Protein AF-A0A1E4C2C4-F1 (afdb_monomer_lite)

Structure (mmCIF, N/CA/C/O backbone):
data_AF-A0A1E4C2C4-F1
#
_entry.id   AF-A0A1E4C2C4-F1
#
loop_
_atom_site.group_PDB
_atom_site.id
_atom_site.type_symbol
_atom_site.label_atom_id
_atom_site.label_alt_id
_atom_site.label_comp_id
_atom_site.label_asym_id
_atom_site.label_entity_id
_atom_site.label_seq_id
_atom_site.pdbx_PDB_ins_code
_atom_site.Cartn_x
_atom_site.Cartn_y
_atom_site.Cartn_z
_atom_site.occupancy
_atom_site.B_iso_or_equiv
_atom_site.auth_seq_id
_atom_site.auth_comp_id
_atom_site.auth_asym_id
_atom_site.auth_atom_id
_atom_site.pdbx_PDB_model_num
ATOM 1 N N . VAL A 1 1 ? -8.358 -3.734 31.816 1.00 83.56 1 VAL A N 1
ATOM 2 C CA . VAL A 1 1 ? -8.659 -2.457 32.500 1.00 83.56 1 VAL A CA 1
ATOM 3 C C . VAL A 1 1 ? -9.923 -2.631 33.320 1.00 83.56 1 VAL A C 1
ATOM 5 O O . VAL A 1 1 ? -10.953 -2.942 32.740 1.00 83.56 1 VAL A O 1
ATOM 8 N N . TYR A 1 2 ? -9.810 -2.513 34.645 1.00 87.94 2 TYR A N 1
ATOM 9 C CA . TYR A 1 2 ? -10.940 -2.609 35.587 1.00 87.94 2 TYR A CA 1
ATOM 10 C C . TYR A 1 2 ? -11.388 -1.242 36.129 1.00 87.94 2 TYR A C 1
ATOM 12 O O . TYR A 1 2 ? -12.469 -1.138 36.687 1.00 87.94 2 TYR A O 1
ATOM 20 N N . GLY A 1 3 ? -10.550 -0.211 35.991 1.00 90.12 3 GLY A N 1
ATOM 21 C CA . GLY A 1 3 ? -10.824 1.147 36.465 1.00 90.12 3 GLY A CA 1
ATOM 22 C C . GLY A 1 3 ? -10.864 2.154 35.320 1.00 90.12 3 GLY A C 1
ATOM 23 O O . GLY A 1 3 ? -11.170 1.795 34.184 1.00 90.12 3 GLY A O 1
ATOM 24 N N . TYR A 1 4 ? -10.520 3.403 35.622 1.00 92.62 4 TYR A N 1
ATOM 25 C CA . TYR A 1 4 ? -10.442 4.485 34.644 1.00 92.62 4 TYR A CA 1
ATOM 26 C C . TYR A 1 4 ? -9.014 4.649 34.116 1.00 92.62 4 TYR A C 1
ATOM 28 O O . TYR A 1 4 ? -8.065 4.690 34.900 1.00 92.62 4 TYR A O 1
ATOM 36 N N . VAL A 1 5 ? -8.859 4.742 32.797 1.00 93.06 5 VAL A N 1
ATOM 37 C CA . VAL A 1 5 ? -7.588 5.072 32.143 1.00 93.06 5 VAL A CA 1
ATOM 38 C C . VAL A 1 5 ? -7.825 6.205 31.162 1.00 93.06 5 VAL A C 1
ATOM 40 O O . VAL A 1 5 ? -8.683 6.094 30.289 1.00 93.06 5 VAL A O 1
ATOM 43 N N . GLU A 1 6 ? -7.026 7.260 31.284 1.00 93.62 6 GLU A N 1
ATOM 44 C CA . GLU A 1 6 ? -7.037 8.391 30.364 1.00 93.62 6 GLU A CA 1
ATOM 45 C C . GLU A 1 6 ? -5.674 8.544 29.685 1.00 93.62 6 GLU A C 1
ATOM 47 O O . GLU A 1 6 ? -4.639 8.526 30.355 1.00 93.62 6 GLU A O 1
ATOM 52 N N . GLY A 1 7 ? -5.666 8.673 28.357 1.00 91.44 7 GLY A N 1
ATOM 53 C CA . GLY A 1 7 ? -4.459 8.923 27.569 1.00 91.44 7 GLY A CA 1
ATOM 54 C C . GLY A 1 7 ? -4.218 7.923 26.438 1.00 91.44 7 GLY A C 1
ATOM 55 O O . GLY A 1 7 ? -5.147 7.340 25.881 1.00 91.44 7 GLY A O 1
ATOM 56 N N . ASN A 1 8 ? -2.947 7.767 26.059 1.00 92.69 8 ASN A N 1
ATOM 57 C CA . ASN A 1 8 ? -2.534 6.916 24.943 1.00 92.69 8 ASN A CA 1
ATOM 58 C C . ASN A 1 8 ? -2.201 5.501 25.434 1.00 92.69 8 ASN A C 1
ATOM 60 O O . ASN A 1 8 ? -1.318 5.323 26.272 1.00 92.69 8 ASN A O 1
ATOM 64 N N . ILE A 1 9 ? -2.862 4.494 24.871 1.00 93.25 9 ILE A N 1
ATOM 65 C CA . ILE A 1 9 ? -2.683 3.081 25.203 1.00 93.25 9 ILE A CA 1
ATOM 66 C C . ILE A 1 9 ? -2.226 2.335 23.949 1.00 93.25 9 ILE A C 1
ATOM 68 O O . ILE A 1 9 ? -2.879 2.396 22.908 1.00 93.25 9 ILE A O 1
ATOM 72 N N . ALA A 1 10 ? -1.127 1.591 24.056 1.00 91.94 10 ALA A N 1
ATOM 73 C CA . ALA A 1 10 ? -0.675 0.654 23.033 1.00 91.94 10 ALA A CA 1
ATOM 74 C C . ALA A 1 10 ? -0.552 -0.744 23.651 1.00 91.94 10 ALA A C 1
ATOM 76 O O . ALA A 1 10 ? 0.142 -0.916 24.653 1.00 91.94 10 ALA A O 1
ATOM 77 N N . ALA A 1 11 ? -1.234 -1.738 23.084 1.00 90.75 11 ALA A N 1
ATOM 78 C CA . ALA A 1 11 ? -1.223 -3.112 23.590 1.00 90.75 11 ALA A CA 1
ATOM 79 C C . ALA A 1 11 ? -1.507 -4.110 22.466 1.00 90.75 11 ALA A C 1
ATOM 81 O O . ALA A 1 11 ? -2.311 -3.816 21.603 1.00 90.75 11 ALA A O 1
ATOM 82 N N . GLN A 1 12 ? -0.941 -5.319 22.484 1.00 90.88 12 GLN A N 1
ATOM 83 C CA . GLN A 1 12 ? -1.351 -6.347 21.509 1.00 90.88 12 GLN A CA 1
ATOM 84 C C . GLN A 1 12 ? -2.812 -6.774 21.720 1.00 90.88 12 GLN A C 1
ATOM 86 O O . GLN A 1 12 ? -3.611 -6.773 20.788 1.00 90.88 12 GLN A O 1
ATOM 91 N N . ASN A 1 13 ? -3.171 -7.094 22.968 1.00 94.00 13 ASN A N 1
ATOM 92 C CA . ASN A 1 13 ? -4.511 -7.538 23.344 1.00 94.00 13 ASN A CA 1
ATOM 93 C C . ASN A 1 13 ? -5.048 -6.653 24.468 1.00 94.00 13 ASN A C 1
ATOM 95 O O . ASN A 1 13 ? -4.495 -6.641 25.571 1.00 94.00 13 ASN A O 1
ATOM 99 N N . LEU A 1 14 ? -6.140 -5.939 24.209 1.00 94.12 14 LEU A N 1
ATOM 100 C CA . LEU A 1 14 ? -6.826 -5.130 25.206 1.00 94.12 14 LEU A CA 1
ATOM 101 C C . LEU A 1 14 ? -8.086 -5.840 25.709 1.00 94.12 14 LEU A C 1
ATOM 103 O O . LEU A 1 14 ? -8.888 -6.334 24.923 1.00 94.12 14 LEU A O 1
ATOM 107 N N . ARG A 1 15 ? -8.310 -5.814 27.027 1.00 94.94 15 ARG A N 1
ATOM 108 C CA . ARG A 1 15 ? -9.615 -6.130 27.625 1.00 94.94 15 ARG A CA 1
ATOM 109 C C . ARG A 1 15 ? -10.080 -5.012 28.547 1.00 94.94 15 ARG A C 1
ATOM 111 O O . ARG A 1 15 ? -9.370 -4.660 29.495 1.00 94.94 15 ARG A O 1
ATOM 118 N N . VAL A 1 16 ? -11.271 -4.481 28.304 1.00 94.50 16 VAL A N 1
ATOM 119 C CA . VAL A 1 16 ? -11.981 -3.555 29.196 1.00 94.50 16 VAL A CA 1
ATOM 120 C C . VAL A 1 16 ? -13.044 -4.363 29.922 1.00 94.50 16 VAL A C 1
ATOM 122 O O . VAL A 1 16 ? -13.932 -4.915 29.281 1.00 94.50 16 VAL A O 1
ATOM 125 N N . HIS A 1 17 ? -12.920 -4.490 31.239 1.00 95.06 17 HIS A N 1
ATOM 126 C CA . HIS A 1 17 ? -13.904 -5.204 32.047 1.00 95.06 17 HIS A CA 1
ATOM 127 C C . HIS A 1 17 ? -15.143 -4.337 32.273 1.00 95.06 17 HIS A C 1
ATOM 129 O O . HIS A 1 17 ? -15.108 -3.126 32.061 1.00 95.06 17 HIS A O 1
ATOM 135 N N . GLU A 1 18 ? -16.228 -4.965 32.714 1.00 93.56 18 GLU A N 1
ATOM 136 C CA . GLU A 1 18 ? -17.440 -4.268 33.139 1.00 93.56 18 GLU A CA 1
ATOM 137 C C . GLU A 1 18 ? -17.103 -3.230 34.226 1.00 93.56 18 GLU A C 1
ATOM 139 O O . GLU A 1 18 ? -16.301 -3.499 35.121 1.00 93.56 18 GLU A O 1
ATOM 144 N N . GLY A 1 19 ? -17.636 -2.012 34.093 1.00 88.62 19 GLY A N 1
ATOM 145 C CA . GLY A 1 19 ? -17.298 -0.862 34.947 1.00 88.62 19 GLY A CA 1
ATOM 146 C C . GLY A 1 19 ? -15.947 -0.189 34.650 1.00 88.62 19 GLY A C 1
ATOM 147 O O . GLY A 1 19 ? -15.701 0.921 35.121 1.00 88.62 19 GLY A O 1
ATOM 148 N N . GLY A 1 20 ? -15.083 -0.810 33.841 1.00 93.94 20 GLY A N 1
ATOM 149 C CA . GLY A 1 20 ? -13.852 -0.195 33.351 1.00 93.94 20 GLY A CA 1
ATOM 150 C C . GLY A 1 20 ? -14.141 0.863 32.287 1.00 93.94 20 GLY A C 1
ATOM 151 O O . GLY A 1 20 ? -15.008 0.671 31.434 1.00 93.94 20 GLY A O 1
ATOM 152 N N . ARG A 1 21 ? -13.391 1.968 32.304 1.00 94.25 21 ARG A N 1
ATOM 153 C CA . ARG A 1 21 ? -13.529 3.055 31.329 1.00 94.25 21 ARG A CA 1
ATOM 154 C C . ARG A 1 21 ? -12.176 3.464 30.766 1.00 94.25 21 ARG A C 1
ATOM 156 O O . ARG A 1 21 ? -11.224 3.682 31.511 1.00 94.25 21 ARG A O 1
ATOM 163 N N . ILE A 1 22 ? -12.110 3.591 29.448 1.00 94.75 22 ILE A N 1
ATOM 164 C CA . ILE A 1 22 ? -10.962 4.142 28.731 1.00 94.75 22 ILE A CA 1
ATOM 165 C C . ILE A 1 22 ? -11.403 5.418 28.024 1.00 94.75 22 ILE A C 1
ATOM 167 O O . ILE A 1 22 ? -12.411 5.404 27.323 1.00 94.75 22 ILE A O 1
ATOM 171 N N . ALA A 1 23 ? -10.638 6.492 28.196 1.00 93.75 23 ALA A N 1
ATOM 172 C CA . ALA A 1 23 ? -10.794 7.745 27.471 1.00 93.75 23 ALA A CA 1
ATOM 173 C C . ALA A 1 23 ? -9.462 8.127 26.803 1.00 93.75 23 ALA A C 1
ATOM 175 O O . ALA A 1 23 ? -8.456 8.308 27.485 1.00 93.75 23 ALA A O 1
ATOM 176 N N . GLY A 1 24 ? -9.411 8.242 25.477 1.00 91.81 24 GLY A N 1
ATOM 177 C CA . GLY A 1 24 ? -8.196 8.676 24.774 1.00 91.81 24 GLY A CA 1
ATOM 178 C C . GLY A 1 24 ? -7.896 7.880 23.510 1.00 91.81 24 GLY A C 1
ATOM 179 O O . GLY A 1 24 ? -8.817 7.498 22.793 1.00 91.81 24 GLY A O 1
ATOM 180 N N . LYS A 1 25 ? -6.607 7.675 23.208 1.00 92.31 25 LYS A N 1
ATOM 181 C CA . LYS A 1 25 ? -6.167 6.979 21.988 1.00 92.31 25 LYS A CA 1
ATOM 182 C C . LYS A 1 25 ? -5.755 5.550 22.297 1.00 92.31 25 LYS A C 1
ATOM 184 O O . LYS A 1 25 ? -4.867 5.327 23.116 1.00 92.31 25 LYS A O 1
ATOM 189 N N . LEU A 1 26 ? -6.320 4.588 21.585 1.00 92.94 26 LEU A N 1
ATOM 190 C CA . LEU A 1 26 ? -5.987 3.174 21.691 1.00 92.94 26 LEU A CA 1
ATOM 191 C C . LEU A 1 26 ? -5.380 2.653 20.383 1.00 92.94 26 LEU A C 1
ATOM 193 O O . LEU A 1 26 ? -5.953 2.833 19.313 1.00 92.94 26 LEU A O 1
ATOM 197 N N . LYS A 1 27 ? -4.266 1.924 20.472 1.00 91.88 27 LYS A N 1
ATOM 198 C CA . LYS A 1 27 ? -3.748 1.068 19.396 1.00 91.88 27 LYS A CA 1
ATOM 199 C C . LYS A 1 27 ? -3.620 -0.370 19.887 1.00 91.88 27 LYS A C 1
ATOM 201 O O . LYS A 1 27 ? -2.897 -0.618 20.856 1.00 91.88 27 LYS A O 1
ATOM 206 N N . ALA A 1 28 ? -4.288 -1.303 19.216 1.00 93.75 28 ALA A N 1
ATOM 207 C CA . ALA A 1 28 ? -4.179 -2.723 19.513 1.00 93.75 28 ALA A CA 1
ATOM 208 C C . ALA A 1 28 ? -4.336 -3.640 18.299 1.00 93.75 28 ALA A C 1
ATOM 210 O O . ALA A 1 28 ? -4.851 -3.230 17.262 1.00 93.75 28 ALA A O 1
ATOM 211 N N . ASP A 1 29 ? -3.919 -4.900 18.436 1.00 89.50 29 ASP A N 1
ATOM 212 C CA . ASP A 1 29 ? -4.252 -5.929 17.447 1.00 89.50 29 ASP A CA 1
ATOM 213 C C . ASP A 1 29 ? -5.658 -6.477 17.718 1.00 89.50 29 ASP A C 1
ATOM 215 O O . ASP A 1 29 ? -6.460 -6.608 16.795 1.00 89.50 29 ASP A O 1
ATOM 219 N N . THR A 1 30 ? -5.995 -6.748 18.986 1.00 92.50 30 THR A N 1
ATOM 220 C CA . THR A 1 30 ? -7.358 -7.120 19.403 1.00 92.50 30 THR A CA 1
ATOM 221 C C . THR A 1 30 ? -7.852 -6.352 20.623 1.00 92.50 30 THR A C 1
ATOM 223 O O . THR A 1 30 ? -7.065 -5.975 21.494 1.00 92.50 30 THR A O 1
ATOM 226 N N . ALA A 1 31 ? -9.170 -6.157 20.707 1.00 94.31 31 ALA A N 1
ATOM 227 C CA . ALA A 1 31 ? -9.829 -5.526 21.846 1.00 94.31 31 ALA A CA 1
ATOM 228 C C . ALA A 1 31 ? -11.141 -6.241 22.215 1.00 94.31 31 ALA A C 1
ATOM 230 O O . ALA A 1 31 ? -11.978 -6.484 21.354 1.00 94.31 31 ALA A O 1
ATOM 231 N N . GLU A 1 32 ? -11.340 -6.546 23.499 1.00 95.88 32 GLU A N 1
ATOM 232 C CA . GLU A 1 32 ? -12.620 -6.991 24.072 1.00 95.88 32 GLU A CA 1
ATOM 233 C C . GLU A 1 32 ? -13.154 -5.899 25.009 1.00 95.88 32 GLU A C 1
ATOM 235 O O . GLU A 1 32 ? -12.505 -5.557 26.002 1.00 95.88 32 GLU A O 1
ATOM 240 N N . VAL A 1 33 ? -14.324 -5.345 24.699 1.00 95.69 33 VAL A N 1
ATOM 241 C CA . VAL A 1 33 ? -14.941 -4.230 25.423 1.00 95.69 33 VAL A CA 1
ATOM 242 C C . VAL A 1 33 ? -16.204 -4.709 26.134 1.00 95.69 33 VAL A C 1
ATOM 244 O O . VAL A 1 33 ? -17.224 -4.979 25.501 1.00 95.69 33 VAL A O 1
ATOM 247 N N . ARG A 1 34 ? -16.118 -4.803 27.467 1.00 95.50 34 ARG A N 1
ATOM 248 C CA . ARG A 1 34 ? -17.245 -5.058 28.383 1.00 95.50 34 ARG A CA 1
ATOM 249 C C . ARG A 1 34 ? -17.666 -3.839 29.201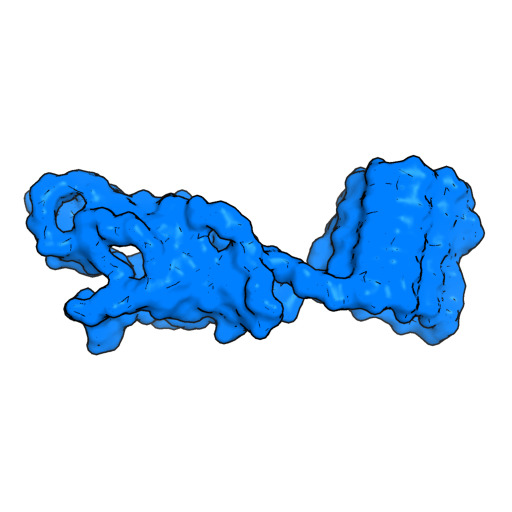 1.00 95.50 34 ARG A C 1
ATOM 251 O O . ARG A 1 34 ? -18.709 -3.875 29.841 1.00 95.50 34 ARG A O 1
ATOM 258 N N . GLY A 1 35 ? -16.826 -2.809 29.224 1.00 93.88 35 GLY A N 1
ATOM 259 C CA . GLY A 1 35 ? -17.087 -1.520 29.864 1.00 93.88 35 GLY A CA 1
ATOM 260 C C . GLY A 1 35 ? -17.228 -0.417 28.820 1.00 93.88 35 GLY A C 1
ATOM 261 O O . GLY A 1 35 ? -17.777 -0.649 27.748 1.00 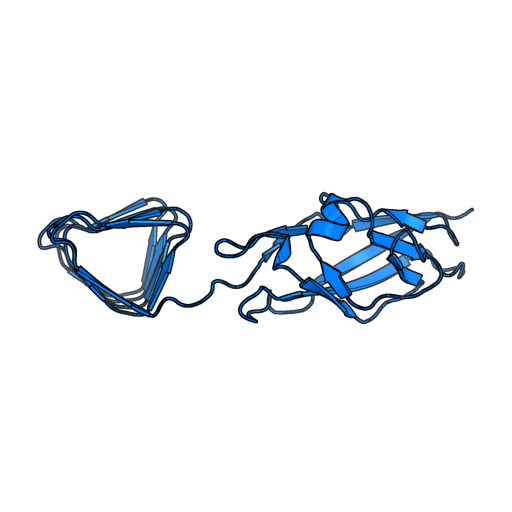93.88 35 GLY A O 1
ATOM 262 N N . THR A 1 36 ? -16.682 0.765 29.097 1.00 93.75 36 THR A N 1
ATOM 263 C CA . THR A 1 36 ? -16.770 1.921 28.194 1.00 93.75 36 THR A CA 1
ATOM 264 C C . THR A 1 36 ? -15.428 2.219 27.534 1.00 93.75 36 THR A C 1
ATOM 266 O O . THR A 1 36 ? -14.403 2.340 28.211 1.00 93.75 36 THR A O 1
ATOM 269 N N . LEU A 1 37 ? -15.430 2.396 26.218 1.00 93.81 37 LEU A N 1
ATOM 270 C CA . LEU A 1 37 ? -14.304 2.933 25.463 1.00 93.81 37 LEU A CA 1
ATOM 271 C C . LEU A 1 37 ? -14.743 4.202 24.735 1.00 93.81 37 LEU A C 1
ATOM 273 O O . LEU A 1 37 ? -15.657 4.155 23.921 1.00 93.81 37 LEU A O 1
ATOM 277 N N . GLN A 1 38 ? -14.079 5.315 25.029 1.00 93.25 38 GLN A N 1
ATOM 278 C CA . GLN A 1 38 ? -14.376 6.619 24.453 1.00 93.25 38 GLN A CA 1
ATOM 279 C C . GLN A 1 38 ? -13.116 7.234 23.829 1.00 93.25 38 GLN A C 1
ATOM 281 O O . GLN A 1 38 ? -12.074 7.318 24.484 1.00 93.25 38 GLN A O 1
ATOM 286 N N . GLY A 1 39 ? -13.208 7.705 22.587 1.00 90.44 39 GLY A N 1
ATOM 287 C CA . GLY A 1 39 ? -12.124 8.416 21.901 1.00 90.44 39 GLY A CA 1
ATOM 288 C C . GLY A 1 39 ? -11.714 7.773 20.578 1.00 90.44 39 GLY A C 1
ATOM 289 O O . GLY A 1 39 ? -12.561 7.314 19.821 1.00 90.44 39 GLY A O 1
ATOM 290 N N . GLU A 1 40 ? -10.413 7.775 20.280 1.00 90.38 40 GLU A N 1
ATOM 291 C CA . GLU A 1 40 ? -9.869 7.192 19.048 1.00 90.38 40 GLU A CA 1
ATOM 292 C C . GLU A 1 40 ? -9.373 5.767 19.322 1.00 90.38 40 GLU A C 1
ATOM 294 O O . GLU A 1 40 ? -8.549 5.559 20.214 1.00 90.38 40 GLU A O 1
ATOM 299 N N . ALA A 1 41 ? -9.782 4.783 18.526 1.00 89.38 41 ALA A N 1
ATOM 300 C CA . ALA A 1 41 ? -9.249 3.425 18.619 1.00 89.38 41 ALA A CA 1
ATOM 301 C C . ALA A 1 41 ? -8.842 2.873 17.254 1.00 89.38 41 ALA A C 1
ATOM 303 O O . ALA A 1 41 ? -9.547 3.035 16.264 1.00 89.38 41 ALA A O 1
ATOM 304 N N . ILE A 1 42 ? -7.702 2.186 17.212 1.00 88.44 42 ILE A N 1
ATOM 305 C CA . ILE A 1 42 ? -7.218 1.433 16.056 1.00 88.44 42 ILE A CA 1
ATOM 306 C C . ILE A 1 42 ? -7.018 -0.013 16.506 1.00 88.44 42 ILE A C 1
ATOM 308 O O . ILE A 1 42 ? -6.129 -0.286 17.314 1.00 88.44 42 ILE A O 1
ATOM 312 N N . VAL A 1 43 ? -7.843 -0.926 15.996 1.00 89.19 43 VAL A N 1
ATOM 313 C CA . VAL A 1 43 ? -7.842 -2.355 16.334 1.00 89.19 43 VAL A CA 1
ATOM 314 C C . VAL A 1 43 ? -7.613 -3.190 15.075 1.00 89.19 43 VAL A C 1
ATOM 316 O O . VAL A 1 43 ? -8.545 -3.479 14.333 1.00 89.19 43 VAL A O 1
ATOM 319 N N . LYS A 1 44 ? -6.376 -3.610 14.813 1.00 83.00 44 LYS A N 1
ATOM 320 C CA . LYS A 1 44 ? -6.005 -4.174 13.501 1.00 83.00 44 LYS A CA 1
ATOM 321 C C . LYS A 1 44 ? -6.778 -5.433 13.099 1.00 83.00 44 LYS A C 1
ATOM 323 O O . LYS A 1 44 ? -7.026 -5.623 11.917 1.00 83.00 44 LYS A O 1
ATOM 328 N N . ARG A 1 45 ? -7.139 -6.302 14.051 1.00 83.81 45 ARG A N 1
ATOM 329 C CA . ARG A 1 45 ? -7.697 -7.633 13.757 1.00 83.81 45 ARG A CA 1
ATOM 330 C C . ARG A 1 45 ? -9.154 -7.794 14.168 1.00 83.81 45 ARG A C 1
ATOM 332 O O . ARG A 1 45 ? -9.983 -8.084 13.321 1.00 83.81 45 ARG A O 1
ATOM 339 N N . LEU A 1 46 ? -9.476 -7.660 15.456 1.00 86.19 46 LEU A N 1
ATOM 340 C CA . LEU A 1 46 ? -10.841 -7.887 15.950 1.00 86.19 46 LEU A CA 1
ATOM 341 C C . LEU A 1 46 ? -11.162 -6.997 17.149 1.00 86.19 46 LEU A C 1
ATOM 343 O O . LEU A 1 46 ? -10.468 -7.064 18.169 1.00 86.19 46 LEU A O 1
ATOM 347 N N . ILE A 1 47 ? -12.263 -6.253 17.053 1.00 91.00 47 ILE A N 1
ATOM 348 C CA . ILE A 1 47 ? -12.938 -5.640 18.195 1.00 91.00 47 ILE A CA 1
ATOM 349 C C . ILE A 1 47 ? -14.191 -6.450 18.555 1.00 91.00 47 ILE A C 1
ATOM 351 O O . ILE A 1 47 ? -15.076 -6.673 17.730 1.00 91.00 47 ILE A O 1
ATOM 355 N N . LYS A 1 48 ? -14.257 -6.924 19.799 1.00 93.88 48 LYS A N 1
ATOM 356 C CA . LYS A 1 48 ? -15.419 -7.611 20.364 1.00 93.88 48 LYS A CA 1
ATOM 357 C C . LYS A 1 48 ? -16.096 -6.702 21.382 1.00 93.88 48 LYS A C 1
ATOM 359 O O . LYS A 1 48 ? -15.461 -6.321 22.361 1.00 93.88 48 LYS A O 1
ATOM 364 N N . ILE A 1 49 ? -17.374 -6.408 21.187 1.00 93.94 49 ILE A N 1
ATOM 365 C CA . ILE A 1 49 ? -18.193 -5.608 22.100 1.00 93.94 49 ILE A CA 1
ATOM 366 C C . ILE A 1 49 ? -19.254 -6.534 22.694 1.00 93.94 49 ILE A C 1
ATOM 368 O O . ILE A 1 49 ? -20.045 -7.132 21.963 1.00 93.94 49 ILE A O 1
ATOM 372 N N . THR A 1 50 ? -19.220 -6.721 24.012 1.00 94.56 50 THR A N 1
ATOM 373 C CA . THR A 1 50 ? -20.171 -7.600 24.717 1.00 94.56 50 THR A CA 1
ATOM 374 C C . THR A 1 50 ? -21.479 -6.876 25.037 1.00 94.56 50 THR A C 1
ATOM 376 O O . THR A 1 50 ? -21.565 -5.667 24.852 1.00 94.56 50 THR A O 1
ATOM 379 N N . SER A 1 51 ? -22.461 -7.578 25.607 1.00 93.50 51 SER A N 1
ATOM 380 C CA . SER A 1 51 ? -23.789 -7.029 25.942 1.00 93.50 51 SER A CA 1
ATOM 381 C C . SER A 1 51 ? -23.802 -5.802 26.86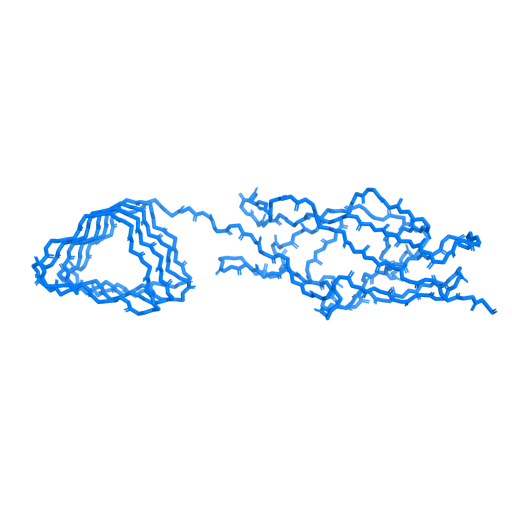8 1.00 93.50 51 SER A C 1
ATOM 383 O O . SER A 1 51 ? -24.820 -5.134 26.967 1.00 93.50 51 SER A O 1
ATOM 385 N N . THR A 1 52 ? -22.716 -5.530 27.596 1.00 92.19 52 THR A N 1
ATOM 386 C CA . THR A 1 52 ? -22.555 -4.351 28.474 1.00 92.19 52 THR A CA 1
ATOM 387 C C . THR A 1 52 ? -21.534 -3.344 27.941 1.00 92.19 52 THR A C 1
ATOM 389 O O . THR A 1 52 ? -21.256 -2.337 28.589 1.00 92.19 52 THR A O 1
ATOM 392 N N . GLY A 1 53 ? -20.908 -3.649 26.804 1.00 92.56 53 GLY A N 1
ATOM 393 C CA . GLY A 1 53 ? -19.859 -2.830 26.223 1.00 92.56 53 GLY A CA 1
ATOM 394 C C . GLY A 1 53 ? -20.445 -1.623 25.507 1.00 92.56 53 GLY A C 1
ATOM 395 O O . GLY A 1 53 ? -21.398 -1.763 24.746 1.00 92.56 53 GLY A O 1
ATOM 396 N N . VAL A 1 54 ? -19.842 -0.459 25.731 1.00 93.00 54 VAL A N 1
ATOM 397 C CA . VAL A 1 54 ? -20.183 0.791 25.048 1.00 93.00 54 VAL A CA 1
ATOM 398 C C . VAL A 1 54 ? -18.924 1.337 24.396 1.00 93.00 54 VAL A C 1
ATOM 400 O O . VAL A 1 54 ? -17.906 1.537 25.067 1.00 93.00 54 VAL A O 1
ATOM 403 N N . VAL A 1 55 ? -18.984 1.566 23.090 1.00 92.75 55 VAL A N 1
ATOM 404 C CA . VAL A 1 55 ? -17.884 2.146 22.319 1.00 92.75 55 VAL A CA 1
ATOM 405 C C . VAL A 1 55 ? -18.359 3.417 21.627 1.00 92.75 55 VAL A C 1
ATOM 407 O O . VAL A 1 55 ? -19.289 3.381 20.824 1.00 92.75 55 VAL A O 1
ATOM 410 N N . GLU A 1 56 ? -17.685 4.528 21.914 1.00 91.44 56 GLU A N 1
ATOM 411 C CA . GLU A 1 56 ? -18.001 5.851 21.380 1.00 91.44 56 GLU A CA 1
ATOM 412 C C . GLU A 1 56 ? -16.760 6.535 20.791 1.00 91.44 56 GLU A C 1
ATOM 414 O O . GLU A 1 56 ? -15.705 6.595 21.430 1.00 91.44 56 GLU A O 1
ATOM 419 N N . GLY A 1 57 ? -16.901 7.113 19.595 1.00 88.31 57 GLY A N 1
ATOM 420 C CA . GLY A 1 57 ? -15.873 7.945 18.957 1.00 88.31 57 GLY A CA 1
ATOM 421 C C . GLY A 1 57 ? -15.373 7.427 17.605 1.00 88.31 57 GLY A C 1
ATOM 422 O O . GLY A 1 57 ? -16.111 6.801 16.848 1.00 88.31 57 GLY A O 1
ATOM 423 N N . ASP A 1 58 ? -14.109 7.707 17.294 1.00 86.50 58 ASP A N 1
ATOM 424 C CA . ASP A 1 58 ? -13.475 7.383 16.010 1.00 86.50 58 ASP A CA 1
ATOM 425 C C . ASP A 1 58 ? -12.825 5.998 16.090 1.00 86.50 58 ASP A C 1
ATOM 427 O O . ASP A 1 58 ? -11.721 5.844 16.630 1.00 86.50 58 ASP A O 1
ATOM 431 N N . ILE A 1 59 ? -13.477 4.975 15.536 1.00 86.12 59 ILE A N 1
ATOM 432 C CA . ILE A 1 59 ? -13.020 3.586 15.669 1.00 86.12 59 ILE A CA 1
ATOM 433 C C . ILE A 1 59 ? -12.630 3.025 14.301 1.00 86.12 59 ILE A C 1
ATOM 435 O O . ILE A 1 59 ? -13.440 2.944 13.382 1.00 86.12 59 ILE A O 1
ATOM 439 N N . ARG A 1 60 ? -11.378 2.577 14.194 1.00 82.50 60 ARG A N 1
ATOM 440 C CA . ARG A 1 60 ? -10.837 1.812 13.067 1.00 82.50 60 ARG A CA 1
ATOM 441 C C . ARG A 1 60 ? -10.637 0.372 13.504 1.00 82.50 60 ARG A C 1
ATOM 443 O O . ARG A 1 60 ? -9.957 0.136 14.505 1.00 82.50 60 ARG A O 1
ATOM 450 N N . TYR A 1 61 ? -11.201 -0.586 12.781 1.00 83.38 61 TYR A N 1
ATOM 451 C CA . TYR A 1 61 ? -11.058 -1.999 13.112 1.00 83.38 61 TYR A CA 1
ATOM 452 C C . TYR A 1 61 ? -10.995 -2.886 11.869 1.00 83.38 61 TYR A C 1
ATOM 454 O O . TYR A 1 61 ? -11.643 -2.585 10.878 1.00 83.38 61 TYR A O 1
ATOM 462 N N . GLY A 1 62 ? -10.262 -4.000 11.941 1.00 72.75 62 GLY A N 1
ATOM 463 C CA . GLY A 1 62 ? -10.254 -4.995 10.858 1.00 72.75 62 GLY A CA 1
ATOM 464 C C . GLY A 1 62 ? -11.516 -5.869 10.824 1.00 72.75 62 GLY A C 1
ATOM 465 O O . GLY A 1 62 ? -12.018 -6.234 9.770 1.00 72.75 62 GLY A O 1
ATOM 466 N N . SER A 1 63 ? -12.071 -6.225 11.983 1.00 79.31 63 SER A N 1
ATOM 467 C CA . SER A 1 63 ? -13.329 -6.978 12.088 1.00 79.31 63 SER A CA 1
ATOM 468 C C . SER A 1 63 ? -14.048 -6.646 13.388 1.00 79.31 63 SER A C 1
ATOM 470 O O . SER A 1 63 ? -13.405 -6.307 14.385 1.00 79.31 63 SER A O 1
ATOM 472 N N . ILE A 1 64 ? -15.374 -6.789 13.395 1.00 87.38 64 ILE A N 1
ATOM 473 C CA . ILE A 1 64 ? -16.229 -6.513 14.552 1.00 87.38 64 ILE A CA 1
ATOM 474 C C . ILE A 1 64 ? -17.087 -7.723 14.932 1.00 87.38 64 ILE A C 1
ATOM 476 O O . ILE A 1 64 ? -17.624 -8.423 14.078 1.00 87.38 64 ILE A O 1
ATOM 480 N N . SER A 1 65 ? -17.242 -7.942 16.239 1.00 90.50 65 SER A N 1
ATOM 481 C CA . SER A 1 65 ? -18.225 -8.855 16.826 1.00 90.50 65 SER A CA 1
ATOM 482 C C . SER A 1 65 ? -19.022 -8.115 17.898 1.00 90.50 65 SER A C 1
ATOM 484 O O . SER A 1 65 ? -18.461 -7.772 18.938 1.00 90.50 65 SER A O 1
ATOM 486 N N . LEU A 1 66 ? -20.322 -7.921 17.676 1.00 90.69 66 LEU A N 1
ATOM 487 C CA . LEU A 1 66 ? -21.231 -7.251 18.610 1.00 90.69 66 LEU A CA 1
ATOM 488 C C . LEU A 1 66 ? -22.218 -8.263 19.213 1.00 90.69 66 LEU A C 1
ATOM 490 O O . LEU A 1 66 ? -22.924 -8.954 18.480 1.00 90.69 66 LEU A O 1
ATOM 494 N N . GLU A 1 67 ? -22.250 -8.379 20.540 1.00 93.06 67 GLU A N 1
ATOM 495 C CA . GLU A 1 67 ? -23.249 -9.183 21.259 1.00 93.06 67 GLU A CA 1
ATOM 496 C C . GLU A 1 67 ? -24.537 -8.375 21.499 1.00 93.06 67 GLU A C 1
ATOM 498 O O . GLU A 1 67 ? -24.505 -7.150 21.612 1.00 93.06 67 GLU A O 1
ATOM 503 N N . ALA A 1 68 ? -25.681 -9.058 21.611 1.00 89.50 68 ALA A N 1
ATOM 504 C CA . ALA A 1 68 ? -26.966 -8.407 21.864 1.00 89.50 68 ALA A CA 1
ATOM 505 C C . ALA A 1 68 ? -26.934 -7.598 23.176 1.00 89.50 68 ALA A C 1
ATOM 507 O O . ALA A 1 68 ? -26.655 -8.151 24.240 1.00 89.50 68 ALA A O 1
ATOM 508 N N . GLY A 1 69 ? -27.229 -6.299 23.087 1.00 85.44 69 GLY A N 1
ATOM 509 C CA . GLY A 1 69 ? -27.166 -5.344 24.201 1.00 85.44 69 GLY A CA 1
ATOM 510 C C . GLY A 1 69 ? -25.924 -4.448 24.198 1.00 85.44 69 GLY A C 1
ATOM 511 O O . GLY A 1 69 ? -25.940 -3.418 24.862 1.00 85.44 69 GLY A O 1
ATOM 512 N N . GLY A 1 70 ? -24.883 -4.798 23.434 1.00 87.12 70 GLY A N 1
ATOM 513 C CA . GLY A 1 70 ? -23.725 -3.928 23.245 1.00 87.12 70 GLY A CA 1
ATOM 514 C C . GLY A 1 70 ? -24.081 -2.707 22.401 1.00 87.12 70 GLY A C 1
ATOM 515 O O . GLY A 1 70 ? -24.865 -2.818 21.456 1.00 87.12 70 GLY A O 1
ATOM 516 N N . ASP A 1 71 ? -23.482 -1.565 22.730 1.00 87.50 71 ASP A N 1
ATOM 517 C CA . ASP A 1 71 ? -23.691 -0.301 22.028 1.00 87.50 71 ASP A CA 1
ATOM 518 C C . ASP A 1 71 ? -22.414 0.155 21.312 1.00 87.50 71 ASP A C 1
ATOM 520 O O . ASP A 1 71 ? -21.299 0.092 21.847 1.00 8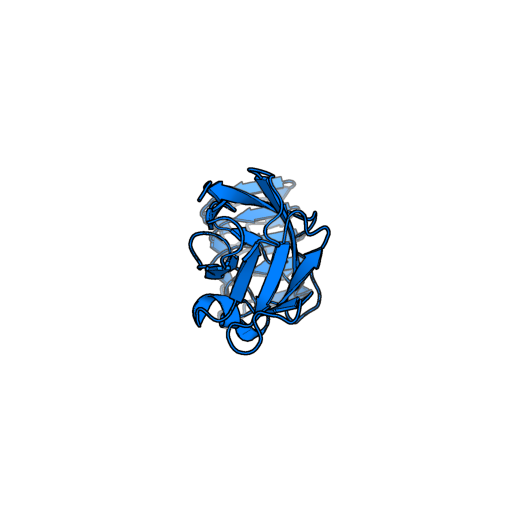7.50 71 ASP A O 1
ATOM 524 N N . LEU A 1 72 ? -22.592 0.615 20.078 1.00 84.56 72 LEU A N 1
ATOM 525 C CA . LEU A 1 72 ? -21.542 1.158 19.233 1.00 84.56 72 LEU A CA 1
ATOM 526 C C . LEU A 1 72 ? -22.069 2.416 18.548 1.00 84.56 72 LEU A C 1
ATOM 528 O O . LEU A 1 72 ? -22.803 2.341 17.564 1.00 84.56 72 LEU A O 1
ATOM 532 N N . SER A 1 73 ? -21.603 3.566 19.022 1.00 81.06 73 SER A N 1
ATOM 533 C CA . SER A 1 73 ? -21.806 4.857 18.374 1.00 81.06 73 SER A CA 1
ATOM 534 C C . SER A 1 73 ? -20.456 5.366 17.876 1.00 81.06 73 SER A C 1
ATOM 536 O O . SER A 1 73 ? -19.791 6.168 18.536 1.00 81.06 73 SER A O 1
ATOM 538 N N . ALA A 1 74 ? -20.028 4.855 16.720 1.00 72.50 74 ALA A N 1
ATOM 539 C CA . ALA A 1 74 ? -18.721 5.154 16.146 1.00 72.50 74 ALA A CA 1
ATOM 540 C C . ALA A 1 74 ? -18.791 5.663 14.705 1.00 72.50 74 ALA A C 1
ATOM 542 O O . ALA A 1 74 ? -19.589 5.177 13.902 1.00 72.50 74 ALA A O 1
ATOM 543 N N . GLU A 1 75 ? -17.885 6.580 14.361 1.00 68.38 75 GLU A N 1
ATOM 544 C CA . GLU A 1 75 ? -17.603 6.926 12.969 1.00 68.38 75 GLU A CA 1
ATOM 545 C C . GLU A 1 75 ? -16.598 5.920 12.395 1.00 68.38 75 GLU A C 1
ATOM 547 O O . GLU A 1 75 ? -15.434 5.858 12.802 1.00 68.38 75 GLU A O 1
ATOM 552 N N . LEU A 1 76 ? -17.059 5.106 11.444 1.00 66.19 76 LEU A N 1
ATOM 553 C CA . LEU A 1 76 ? -16.209 4.219 10.655 1.00 66.19 76 LEU A CA 1
ATOM 554 C C . LEU A 1 76 ? -15.345 5.065 9.717 1.00 66.19 76 LEU A C 1
ATOM 556 O O . LEU A 1 76 ? -15.834 5.610 8.728 1.00 66.19 76 LEU A O 1
ATOM 560 N N . ARG A 1 77 ? -14.053 5.188 10.031 1.00 72.25 77 ARG A N 1
ATOM 561 C CA . ARG A 1 77 ? -13.085 5.865 9.162 1.00 72.25 77 ARG A CA 1
ATOM 562 C C . ARG A 1 77 ? -12.254 4.829 8.424 1.00 72.25 77 ARG A C 1
ATOM 564 O O . ARG A 1 77 ? -11.615 4.003 9.068 1.00 72.25 77 ARG A O 1
ATOM 571 N N . ASN A 1 78 ? -12.234 4.961 7.102 1.00 81.75 78 ASN A N 1
ATOM 572 C CA . ASN A 1 78 ? -11.389 4.199 6.191 1.00 81.75 78 ASN A CA 1
ATOM 573 C C . ASN A 1 78 ? -9.937 4.090 6.707 1.00 81.75 78 ASN A C 1
ATOM 575 O O . ASN A 1 78 ? -9.382 5.086 7.212 1.00 81.75 78 ASN A O 1
ATOM 579 N N . ILE A 1 79 ? -9.345 2.898 6.628 1.00 84.25 79 ILE A N 1
ATOM 580 C CA . ILE A 1 79 ? -7.948 2.656 6.994 1.00 84.25 79 ILE A CA 1
ATOM 581 C C . ILE A 1 79 ? -7.104 2.768 5.724 1.00 84.25 79 ILE A C 1
ATOM 583 O O . ILE A 1 79 ? -7.324 2.005 4.805 1.00 84.25 79 ILE A O 1
ATOM 587 N N . PRO A 1 80 ? -6.115 3.679 5.658 1.00 89.31 80 PRO A N 1
ATOM 588 C CA . PRO A 1 80 ? -5.314 3.795 4.451 1.00 89.31 80 PRO A CA 1
ATOM 589 C C . PRO A 1 80 ? -4.513 2.517 4.160 1.00 89.31 80 PRO A C 1
ATOM 591 O O . PRO A 1 80 ? -4.022 1.884 5.105 1.00 89.31 80 PRO A O 1
ATOM 594 N N . PRO A 1 81 ? -4.270 2.215 2.879 1.00 95.31 81 PRO A N 1
ATOM 595 C CA . PRO A 1 81 ? -3.502 1.051 2.473 1.00 95.31 81 PRO A CA 1
ATOM 596 C C . PRO A 1 81 ? -2.015 1.212 2.810 1.00 95.31 81 PRO A C 1
ATOM 598 O O . PRO A 1 81 ? -1.468 2.318 2.814 1.00 95.31 81 PRO A O 1
ATOM 601 N N . GLU A 1 82 ? -1.319 0.097 3.018 1.00 96.25 82 GLU A N 1
ATOM 602 C CA . GLU A 1 82 ? 0.133 0.048 3.211 1.00 96.25 82 GLU A CA 1
ATOM 603 C C . GLU A 1 82 ? 0.813 -0.626 2.010 1.00 96.25 82 GLU A C 1
ATOM 605 O O . GLU A 1 82 ? 0.366 -1.667 1.530 1.00 96.25 82 GLU A O 1
ATOM 610 N N . ILE A 1 83 ? 1.914 -0.040 1.526 1.00 98.12 83 ILE A N 1
ATOM 611 C CA . ILE A 1 83 ? 2.770 -0.653 0.498 1.00 98.12 83 ILE A CA 1
ATOM 612 C C . ILE A 1 83 ? 3.780 -1.581 1.184 1.00 98.12 83 ILE A C 1
ATOM 614 O O . ILE A 1 83 ? 4.386 -1.210 2.191 1.00 98.12 83 ILE A O 1
ATOM 618 N N . ALA A 1 84 ? 3.971 -2.766 0.614 1.00 96.00 84 ALA A N 1
ATOM 619 C CA . ALA A 1 84 ? 4.918 -3.790 1.034 1.00 96.00 84 ALA A CA 1
ATOM 620 C C . ALA A 1 84 ? 5.673 -4.375 -0.180 1.00 96.00 84 ALA A C 1
ATOM 622 O O . ALA A 1 84 ? 5.441 -3.979 -1.323 1.00 96.00 84 ALA A O 1
ATOM 623 N N . GLY A 1 85 ? 6.578 -5.317 0.089 1.00 97.38 85 GLY A N 1
ATOM 624 C CA . GLY A 1 85 ? 7.577 -5.814 -0.862 1.00 97.38 85 GLY A CA 1
ATOM 625 C C . GLY A 1 85 ? 8.975 -5.314 -0.499 1.00 97.38 85 GLY A C 1
ATOM 626 O O . GLY A 1 85 ? 9.134 -4.528 0.440 1.00 97.38 85 GLY A O 1
ATOM 627 N N . ASP A 1 86 ? 9.997 -5.787 -1.203 1.00 98.25 86 ASP A N 1
ATOM 628 C CA . ASP A 1 86 ? 11.366 -5.281 -1.033 1.00 98.25 86 ASP A CA 1
ATOM 629 C C . ASP A 1 86 ? 11.642 -3.999 -1.840 1.00 98.25 86 ASP A C 1
ATOM 631 O O . ASP A 1 86 ? 12.604 -3.286 -1.542 1.00 98.25 86 ASP A O 1
ATOM 635 N N . LEU A 1 87 ? 10.752 -3.654 -2.782 1.00 98.56 87 LEU A N 1
ATOM 636 C CA . LEU A 1 87 ? 10.841 -2.504 -3.684 1.00 98.56 87 LEU A CA 1
ATOM 637 C C . LEU A 1 87 ? 12.102 -2.529 -4.558 1.00 98.56 87 LEU A C 1
ATOM 639 O O . LEU A 1 87 ? 12.613 -1.472 -4.954 1.00 98.56 87 LEU A O 1
ATOM 643 N N . GLU A 1 88 ? 12.600 -3.722 -4.879 1.00 98.62 88 GLU A N 1
ATOM 644 C CA . GLU A 1 88 ? 13.774 -3.930 -5.716 1.00 98.62 88 GLU A CA 1
ATOM 645 C C . GLU A 1 88 ? 13.435 -4.789 -6.941 1.00 98.62 88 GLU A C 1
ATOM 647 O O . GLU A 1 88 ? 12.813 -5.835 -6.859 1.00 98.62 88 GLU A O 1
ATOM 652 N N . LEU A 1 89 ? 13.869 -4.341 -8.118 1.00 98.56 89 LEU A N 1
ATOM 653 C CA . LEU A 1 89 ? 13.737 -5.076 -9.374 1.00 98.56 89 LEU A CA 1
ATOM 654 C C . LEU A 1 89 ? 15.103 -5.240 -10.031 1.00 98.56 89 LEU A C 1
ATOM 656 O O . LEU A 1 89 ? 15.991 -4.393 -9.899 1.00 98.56 89 LEU A O 1
ATOM 660 N N . VAL A 1 90 ? 15.248 -6.295 -10.829 1.00 98.50 90 VAL A N 1
ATOM 661 C CA . VAL A 1 90 ? 16.427 -6.516 -11.672 1.00 98.50 90 VAL A CA 1
ATOM 662 C C . VAL A 1 90 ? 15.981 -6.739 -13.109 1.00 98.50 90 VAL A C 1
ATOM 664 O O . VAL A 1 90 ? 15.165 -7.613 -13.388 1.00 98.50 90 VAL A O 1
ATOM 667 N N . VAL A 1 91 ? 16.533 -5.964 -14.041 1.00 98.38 91 VAL A N 1
ATOM 668 C CA . VAL A 1 91 ? 16.186 -6.048 -15.465 1.00 98.38 91 VAL A CA 1
ATOM 669 C C . VAL A 1 91 ? 17.436 -6.000 -16.334 1.00 98.38 91 VAL A C 1
ATOM 671 O O . VAL A 1 91 ? 18.394 -5.290 -16.039 1.00 98.38 91 VAL A O 1
ATOM 674 N N . SER A 1 92 ? 17.452 -6.738 -17.441 1.00 98.12 92 SER A N 1
ATOM 675 C CA . SER A 1 92 ? 18.504 -6.583 -18.450 1.00 98.12 92 SER A CA 1
ATOM 676 C C . SER A 1 92 ? 18.264 -5.333 -19.292 1.00 98.12 92 SER A C 1
ATOM 678 O O . SER A 1 92 ? 17.128 -5.002 -19.634 1.00 98.12 92 SER A O 1
ATOM 680 N N . ARG A 1 93 ? 19.340 -4.641 -19.681 1.00 97.75 93 ARG A N 1
ATOM 681 C CA . ARG A 1 93 ? 19.244 -3.422 -20.494 1.00 97.75 93 ARG A CA 1
ATOM 682 C C . ARG A 1 93 ? 18.401 -3.635 -21.756 1.00 97.75 93 ARG A C 1
ATOM 684 O O . ARG A 1 93 ? 18.747 -4.432 -22.632 1.00 97.75 93 ARG A O 1
ATOM 691 N N . GLY A 1 94 ? 17.342 -2.835 -21.874 1.00 97.75 94 GLY A N 1
ATOM 692 C CA . GLY A 1 94 ? 16.439 -2.834 -23.028 1.00 97.75 94 GLY A CA 1
ATOM 693 C C . GLY A 1 94 ? 15.447 -3.998 -23.029 1.00 97.75 94 GLY A C 1
ATOM 694 O O . GLY A 1 94 ? 14.879 -4.306 -24.074 1.00 97.75 94 GLY A O 1
ATOM 695 N N . GLN A 1 95 ? 15.309 -4.709 -21.910 1.00 98.06 95 GLN A N 1
ATOM 696 C CA . GLN A 1 95 ? 14.337 -5.780 -21.706 1.00 98.06 95 GLN A CA 1
ATOM 697 C C . GLN A 1 95 ? 13.285 -5.347 -20.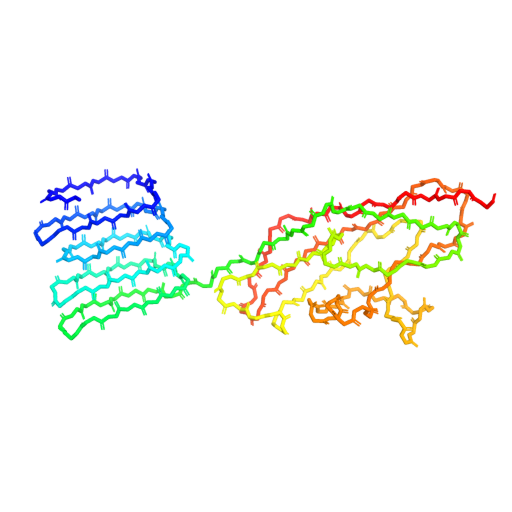681 1.00 98.06 95 GLN A C 1
ATOM 699 O O . GLN A 1 95 ? 13.356 -4.254 -20.114 1.00 98.06 95 GLN A O 1
ATOM 704 N N . SER A 1 96 ? 12.308 -6.219 -20.457 1.00 98.44 96 SER A N 1
ATOM 705 C CA . SER A 1 96 ? 11.276 -6.053 -19.441 1.00 98.44 96 SER A CA 1
ATOM 706 C C . SER A 1 96 ? 11.395 -7.112 -18.353 1.00 98.44 96 SER A C 1
ATOM 708 O O . SER A 1 96 ? 11.832 -8.231 -18.621 1.00 98.44 96 SER A O 1
ATOM 710 N N . VAL A 1 97 ? 10.948 -6.775 -17.149 1.00 98.69 97 VAL A N 1
ATOM 711 C CA . VAL A 1 97 ? 10.781 -7.702 -16.025 1.00 98.69 97 VAL A CA 1
ATOM 712 C C . VAL A 1 97 ? 9.353 -7.591 -15.494 1.00 98.69 97 VAL A C 1
ATOM 714 O O . VAL A 1 97 ? 8.778 -6.502 -15.503 1.00 98.69 97 VAL A O 1
ATOM 717 N N . VAL A 1 98 ? 8.769 -8.717 -15.081 1.00 98.75 98 VAL A N 1
ATOM 718 C CA . VAL A 1 98 ? 7.457 -8.742 -14.417 1.00 98.75 98 VAL A CA 1
ATOM 719 C C . VAL A 1 98 ? 7.623 -8.213 -12.998 1.00 98.75 98 VAL A C 1
ATOM 721 O O . VAL A 1 98 ? 8.532 -8.647 -12.298 1.00 98.75 98 VAL A O 1
ATOM 724 N N . VAL A 1 99 ? 6.747 -7.301 -12.585 1.00 98.81 99 VAL A N 1
ATOM 725 C CA . VAL A 1 99 ? 6.649 -6.857 -11.191 1.00 98.81 99 VAL A CA 1
ATOM 726 C C . VAL A 1 99 ? 5.785 -7.865 -10.443 1.00 98.81 99 VAL A C 1
ATOM 728 O O . VAL A 1 99 ? 4.630 -8.086 -10.808 1.00 98.81 99 VAL A O 1
ATOM 731 N N . THR A 1 100 ? 6.346 -8.504 -9.424 1.00 98.62 100 THR A N 1
ATOM 732 C CA . THR A 1 100 ? 5.687 -9.532 -8.617 1.00 98.62 100 THR A CA 1
ATOM 733 C C . THR A 1 100 ? 5.295 -8.995 -7.244 1.00 98.62 100 THR A C 1
ATOM 735 O O . THR A 1 100 ? 5.783 -7.958 -6.802 1.00 98.62 100 THR A O 1
ATOM 738 N N . VAL A 1 101 ? 4.463 -9.750 -6.520 1.00 98.31 101 VAL A N 1
ATOM 739 C CA . VAL A 1 101 ? 4.076 -9.427 -5.133 1.00 98.31 101 VAL A CA 1
ATOM 740 C C . VAL A 1 101 ? 5.243 -9.443 -4.135 1.00 98.31 101 VAL A C 1
ATOM 742 O O . VAL A 1 101 ? 5.082 -8.968 -3.015 1.00 98.31 101 VAL A O 1
ATOM 745 N N . MET A 1 102 ? 6.402 -10.003 -4.504 1.00 98.12 102 MET A N 1
ATOM 746 C CA . MET A 1 102 ? 7.615 -9.918 -3.678 1.00 98.12 102 MET A CA 1
ATOM 747 C C . MET A 1 102 ? 8.310 -8.568 -3.836 1.00 98.12 102 MET A C 1
ATOM 749 O O . MET A 1 102 ? 8.822 -8.036 -2.853 1.00 98.12 102 MET A O 1
ATOM 753 N N . ASP A 1 103 ? 8.246 -7.999 -5.040 1.00 98.38 103 ASP A N 1
ATOM 754 C CA . ASP A 1 103 ? 8.866 -6.716 -5.354 1.00 98.38 103 ASP A CA 1
ATOM 755 C C . ASP A 1 103 ? 7.97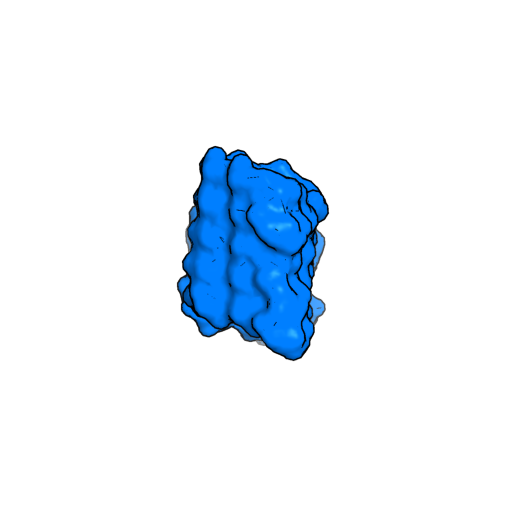6 -5.562 -4.874 1.00 98.38 103 ASP A C 1
ATOM 757 O O . ASP A 1 103 ? 8.442 -4.602 -4.262 1.00 98.38 103 ASP A O 1
ATOM 761 N N . LEU A 1 104 ? 6.668 -5.656 -5.140 1.00 98.56 104 LEU A N 1
ATOM 762 C CA . LEU A 1 104 ? 5.695 -4.616 -4.830 1.00 98.56 104 LEU A CA 1
ATOM 763 C C . LEU A 1 104 ? 4.307 -5.216 -4.588 1.00 98.56 104 LEU A C 1
ATOM 765 O O . LEU A 1 104 ? 3.765 -5.920 -5.436 1.00 98.56 104 LEU A O 1
ATOM 769 N N . MET A 1 105 ? 3.684 -4.877 -3.464 1.00 98.12 105 MET A N 1
ATOM 770 C CA . MET A 1 105 ? 2.268 -5.149 -3.213 1.00 98.12 105 MET A CA 1
ATOM 771 C C . MET A 1 105 ? 1.659 -4.093 -2.291 1.00 98.12 105 MET A C 1
ATOM 773 O O . MET A 1 105 ? 2.376 -3.361 -1.612 1.00 98.12 105 MET A O 1
ATOM 777 N N . ALA A 1 106 ? 0.333 -4.019 -2.245 1.00 97.50 106 ALA A N 1
ATOM 778 C CA . ALA A 1 106 ? -0.396 -3.225 -1.266 1.00 97.50 106 ALA A CA 1
ATOM 779 C C . ALA A 1 106 ? -1.327 -4.117 -0.448 1.00 97.50 106 ALA A C 1
ATOM 781 O O . ALA A 1 106 ? -1.929 -5.054 -0.975 1.00 97.50 106 ALA A O 1
ATOM 782 N N . ILE A 1 107 ? -1.430 -3.816 0.842 1.00 94.38 107 ILE A N 1
ATOM 783 C CA . ILE A 1 107 ? -2.324 -4.489 1.780 1.00 94.38 107 ILE A CA 1
ATOM 784 C C . ILE A 1 107 ? -3.190 -3.426 2.426 1.00 94.38 107 ILE A C 1
ATOM 786 O O . ILE A 1 107 ? -2.690 -2.408 2.901 1.00 94.38 107 ILE A O 1
ATOM 790 N N . ASP A 1 108 ? -4.482 -3.700 2.476 1.00 92.94 108 ASP A N 1
ATOM 791 C CA . ASP A 1 108 ? -5.461 -2.821 3.077 1.00 92.94 108 ASP A CA 1
ATOM 792 C C . ASP A 1 108 ? -6.378 -3.635 4.008 1.00 92.94 108 ASP A C 1
ATOM 794 O O . ASP A 1 108 ? -6.791 -4.741 3.639 1.00 92.94 108 ASP A O 1
ATOM 798 N N . PRO A 1 109 ? -6.626 -3.182 5.250 1.00 84.62 109 PRO A N 1
ATOM 799 C CA . PRO A 1 109 ? -7.450 -3.937 6.190 1.00 84.62 109 PRO A CA 1
ATOM 800 C C . PRO A 1 109 ? -8.955 -3.939 5.891 1.00 84.62 109 PRO A C 1
ATOM 802 O O . PRO A 1 109 ? -9.636 -4.844 6.377 1.00 84.62 109 PRO A O 1
ATOM 805 N N . ASP A 1 110 ? -9.485 -2.949 5.168 1.00 85.06 110 ASP A N 1
ATOM 806 C CA . ASP A 1 110 ? -10.917 -2.798 4.874 1.00 85.06 110 ASP A CA 1
ATOM 807 C C . ASP A 1 110 ? -11.274 -2.893 3.377 1.00 85.06 110 ASP A C 1
ATOM 809 O O . ASP A 1 110 ? -12.454 -3.035 3.044 1.00 85.06 110 ASP A O 1
ATOM 813 N N . HIS A 1 111 ? -10.284 -2.950 2.482 1.00 88.88 111 HIS A N 1
ATOM 814 C CA . HIS A 1 111 ? -10.451 -3.079 1.033 1.00 88.88 111 HIS A CA 1
ATOM 815 C C . HIS A 1 111 ? -9.688 -4.273 0.435 1.00 88.88 111 HIS A C 1
ATOM 817 O O . HIS A 1 111 ? -8.538 -4.559 0.757 1.00 88.88 111 HIS A O 1
ATOM 823 N N . GLY A 1 112 ? -10.335 -4.976 -0.500 1.00 92.31 112 GLY A N 1
ATOM 824 C CA . GLY A 1 112 ? -9.706 -6.049 -1.274 1.00 92.31 112 GLY A CA 1
ATOM 825 C C . GLY A 1 112 ? -8.745 -5.532 -2.352 1.00 92.31 112 GLY A C 1
ATOM 826 O O . GLY A 1 112 ? -8.781 -4.362 -2.734 1.00 92.31 112 GLY A O 1
ATOM 827 N N . ALA A 1 113 ? -7.915 -6.427 -2.898 1.00 96.38 113 ALA A N 1
ATOM 828 C CA . ALA A 1 113 ? -6.933 -6.120 -3.947 1.00 96.38 113 ALA A CA 1
ATOM 829 C C . ALA A 1 113 ? -7.538 -5.434 -5.192 1.00 96.38 113 ALA A C 1
ATOM 831 O O . ALA A 1 113 ? -6.889 -4.626 -5.855 1.00 96.38 113 ALA A O 1
ATOM 832 N N . ASP A 1 114 ? -8.792 -5.724 -5.526 1.00 97.00 114 ASP A N 1
ATOM 833 C CA . ASP A 1 114 ? -9.509 -5.129 -6.655 1.00 97.00 114 ASP A CA 1
ATOM 834 C C . ASP A 1 114 ? -9.817 -3.634 -6.457 1.00 97.00 114 ASP A C 1
ATOM 836 O O . ASP A 1 114 ? -9.953 -2.884 -7.433 1.00 97.00 114 ASP A O 1
ATOM 840 N N . ALA A 1 115 ? -9.859 -3.178 -5.206 1.00 96.94 115 ALA A N 1
ATOM 841 C CA . ALA A 1 115 ? -10.068 -1.785 -4.832 1.00 96.94 115 ALA A CA 1
ATOM 842 C C . ALA A 1 115 ? -8.759 -0.986 -4.677 1.00 96.94 115 ALA A C 1
ATOM 844 O O . ALA A 1 115 ? -8.815 0.240 -4.628 1.00 96.94 115 ALA A O 1
ATOM 845 N N . LEU A 1 116 ? -7.587 -1.633 -4.673 1.00 98.25 116 LEU A N 1
ATOM 846 C CA . LEU A 1 116 ? -6.296 -0.957 -4.501 1.00 98.25 116 LEU A CA 1
ATOM 847 C C . LEU A 1 116 ? -5.689 -0.569 -5.848 1.00 98.25 116 LEU A C 1
ATOM 849 O O . LEU A 1 116 ? -5.431 -1.421 -6.702 1.00 98.25 116 LEU A O 1
ATOM 853 N N . THR A 1 117 ? -5.456 0.728 -6.037 1.00 98.69 117 THR A N 1
ATOM 854 C CA . THR A 1 117 ? -4.938 1.289 -7.291 1.00 98.69 117 THR A CA 1
ATOM 855 C C . THR A 1 117 ? -3.604 1.980 -7.051 1.00 98.69 117 THR A C 1
ATOM 857 O O . THR A 1 117 ? -3.526 2.968 -6.322 1.00 98.69 117 THR A O 1
ATOM 860 N N . PHE A 1 118 ? -2.552 1.476 -7.691 1.00 98.81 118 PHE A N 1
ATOM 861 C CA . PHE A 1 118 ? -1.243 2.114 -7.714 1.00 98.81 118 PHE A CA 1
ATOM 862 C C . PHE A 1 118 ? -1.234 3.253 -8.723 1.00 98.81 118 PHE A C 1
ATOM 864 O O . PHE A 1 118 ? -1.754 3.121 -9.828 1.00 98.81 118 PHE A O 1
ATOM 871 N N . THR A 1 119 ? -0.589 4.353 -8.353 1.00 98.75 119 THR A N 1
ATOM 872 C CA . THR A 1 119 ? -0.210 5.445 -9.249 1.00 98.75 119 THR A CA 1
ATOM 873 C C . THR A 1 119 ? 1.305 5.477 -9.360 1.00 98.75 119 THR A C 1
ATOM 875 O O . THR A 1 119 ? 1.994 5.491 -8.342 1.00 98.75 119 THR A O 1
ATOM 878 N N . VAL A 1 120 ? 1.811 5.506 -10.590 1.00 98.75 120 VAL A N 1
ATOM 879 C CA . VAL A 1 120 ? 3.237 5.557 -10.915 1.00 98.75 120 VAL A CA 1
ATOM 880 C C . VAL A 1 120 ? 3.632 6.983 -11.277 1.00 98.75 120 VAL A C 1
ATOM 882 O O . VAL A 1 120 ? 3.010 7.616 -12.133 1.00 98.75 120 VAL A O 1
ATOM 885 N N . THR A 1 121 ? 4.711 7.473 -10.674 1.00 98.50 121 THR A N 1
ATOM 886 C CA . THR A 1 121 ? 5.300 8.786 -10.965 1.00 98.50 121 THR A CA 1
ATOM 887 C C . THR A 1 121 ? 6.818 8.701 -11.103 1.00 98.50 121 THR A C 1
ATOM 889 O O . THR A 1 121 ? 7.431 7.699 -10.745 1.00 98.50 121 THR A O 1
ATOM 892 N N . SER A 1 122 ? 7.433 9.757 -11.639 1.00 97.94 122 SER A N 1
ATOM 893 C CA . SER A 1 122 ? 8.897 9.909 -11.708 1.00 97.94 122 SER A CA 1
ATOM 894 C C . SER A 1 122 ? 9.675 8.718 -12.312 1.00 97.94 122 SER A C 1
ATOM 896 O O . SER A 1 122 ? 10.737 8.377 -11.782 1.00 97.94 122 SER A O 1
ATOM 898 N N . PRO A 1 123 ? 9.208 8.049 -13.390 1.00 98.25 123 PRO A N 1
ATOM 899 C CA . PRO A 1 123 ? 9.962 6.937 -13.955 1.00 98.25 123 PRO A CA 1
ATOM 900 C C . PRO A 1 123 ? 11.300 7.421 -14.538 1.00 98.25 123 PRO A C 1
ATOM 902 O O . PRO A 1 123 ? 11.372 8.456 -15.204 1.00 98.25 123 PRO A O 1
ATOM 905 N N . THR A 1 124 ? 12.368 6.662 -14.302 1.00 98.44 124 THR A N 1
ATOM 906 C CA . THR A 1 124 ? 13.713 6.908 -14.837 1.00 98.44 124 THR A CA 1
ATOM 907 C C . THR A 1 124 ? 14.288 5.625 -15.434 1.00 98.44 124 THR A C 1
ATOM 909 O O . THR A 1 124 ? 14.097 4.543 -14.884 1.00 98.44 124 THR A O 1
ATOM 912 N N . GLY A 1 125 ? 14.985 5.732 -16.573 1.00 97.81 125 GLY A N 1
ATOM 913 C CA . GLY A 1 125 ? 15.602 4.587 -17.265 1.00 97.81 125 GLY A CA 1
ATOM 914 C C . GLY A 1 125 ? 14.610 3.552 -17.818 1.00 97.81 125 GLY A C 1
ATOM 915 O O . GLY A 1 125 ? 14.987 2.421 -18.122 1.00 97.81 125 GLY A O 1
ATOM 916 N N . GLY A 1 126 ? 13.329 3.901 -17.930 1.00 98.31 126 GLY A N 1
ATOM 917 C CA . GLY A 1 126 ? 12.278 2.995 -18.375 1.00 98.31 126 GLY A CA 1
ATOM 918 C C . GLY A 1 126 ? 10.883 3.512 -18.049 1.00 98.31 126 GLY A C 1
ATOM 919 O O . GLY A 1 126 ? 10.710 4.677 -17.694 1.00 98.31 126 GLY A O 1
ATOM 920 N N . TRP A 1 127 ? 9.890 2.638 -18.175 1.00 98.81 127 TRP A N 1
ATOM 921 C CA . TRP A 1 127 ? 8.494 2.903 -17.827 1.00 98.81 127 TRP A CA 1
ATOM 922 C C . TRP A 1 127 ? 7.823 1.644 -17.275 1.00 98.81 127 TRP A C 1
ATOM 924 O O . TRP A 1 127 ? 8.298 0.526 -17.479 1.00 98.81 127 TRP A O 1
ATOM 934 N N . VAL A 1 128 ? 6.698 1.832 -16.587 1.00 98.88 128 VAL A N 1
ATOM 935 C CA . VAL A 1 128 ? 5.797 0.735 -16.218 1.00 98.88 128 VAL A CA 1
ATOM 936 C C . VAL A 1 128 ? 4.799 0.519 -17.356 1.00 98.88 128 VAL A C 1
ATOM 938 O O . VAL A 1 128 ? 4.316 1.488 -17.942 1.00 98.88 128 VAL A O 1
ATOM 941 N N . ALA A 1 129 ? 4.508 -0.734 -17.692 1.00 98.88 129 ALA A N 1
ATOM 942 C CA . ALA A 1 129 ? 3.592 -1.115 -18.767 1.00 98.88 129 ALA A CA 1
ATOM 943 C C . ALA A 1 129 ? 2.737 -2.324 -18.373 1.00 98.88 129 ALA A C 1
ATOM 945 O O . ALA A 1 129 ? 3.087 -3.082 -17.467 1.00 98.88 129 ALA A O 1
ATOM 946 N N . MET A 1 130 ? 1.648 -2.540 -19.108 1.00 98.75 130 MET A N 1
ATOM 947 C CA . MET A 1 130 ? 0.891 -3.790 -19.044 1.00 98.75 130 MET A CA 1
ATOM 948 C C . MET A 1 130 ? 1.487 -4.823 -20.008 1.00 98.75 130 MET A C 1
ATOM 950 O O . MET A 1 130 ? 2.006 -4.486 -21.072 1.00 98.75 130 MET A O 1
ATOM 954 N N . SER A 1 131 ? 1.415 -6.099 -19.639 1.00 98.25 131 SER A N 1
ATOM 955 C CA . SER A 1 131 ? 1.992 -7.225 -20.389 1.00 98.25 131 SER A CA 1
ATOM 956 C C . SER A 1 131 ? 1.400 -7.426 -21.788 1.00 98.25 131 SER A C 1
ATOM 958 O O . SER A 1 131 ? 2.087 -7.932 -22.673 1.00 98.25 131 SER A O 1
ATOM 960 N N . ASP A 1 132 ? 0.156 -7.001 -22.006 1.00 97.81 132 ASP A N 1
ATOM 961 C CA . ASP A 1 132 ? -0.531 -7.012 -23.301 1.00 97.81 132 ASP A CA 1
ATOM 962 C C . ASP A 1 132 ? -0.139 -5.825 -24.202 1.00 97.81 132 ASP A C 1
ATOM 964 O O . ASP A 1 132 ? -0.268 -5.918 -25.424 1.00 97.81 132 ASP A O 1
ATOM 968 N N . ALA A 1 133 ? 0.412 -4.752 -23.627 1.00 98.00 133 ALA A N 1
ATOM 969 C CA . ALA A 1 133 ? 0.863 -3.554 -24.331 1.00 98.00 133 ALA A CA 1
ATOM 970 C C . ALA A 1 133 ? 2.210 -3.026 -23.778 1.00 98.00 133 ALA A C 1
ATOM 972 O O . ALA A 1 133 ? 2.295 -1.890 -23.313 1.00 98.00 133 ALA A O 1
ATOM 973 N N . PRO A 1 134 ? 3.321 -3.788 -23.874 1.00 97.81 134 PRO A N 1
ATOM 974 C CA . PRO A 1 134 ? 4.596 -3.446 -23.222 1.00 97.81 134 PRO A CA 1
ATOM 975 C C . PRO A 1 134 ? 5.264 -2.163 -23.751 1.00 97.81 134 PRO A C 1
ATOM 977 O O . PRO A 1 134 ? 6.199 -1.641 -23.145 1.00 97.81 134 PRO A O 1
ATOM 980 N N . ARG A 1 135 ? 4.820 -1.649 -24.903 1.00 97.25 135 ARG A N 1
ATOM 981 C CA . ARG A 1 135 ? 5.319 -0.394 -25.490 1.00 97.25 135 ARG A CA 1
ATOM 982 C C . ARG A 1 135 ? 4.534 0.839 -25.049 1.00 97.25 135 ARG A C 1
ATOM 984 O O . ARG A 1 135 ? 4.944 1.948 -25.377 1.00 97.25 135 ARG A O 1
ATOM 991 N N . GLU A 1 136 ? 3.427 0.653 -24.342 1.00 97.88 136 GLU A N 1
ATOM 992 C CA . GLU A 1 136 ? 2.570 1.732 -23.871 1.00 97.88 136 GLU A CA 1
ATOM 993 C C . GLU A 1 136 ? 2.802 1.922 -22.374 1.00 97.88 136 GLU A C 1
ATOM 995 O O . GLU A 1 136 ? 2.615 1.006 -21.572 1.00 97.88 136 GLU A O 1
ATOM 1000 N N . ALA A 1 137 ? 3.266 3.114 -22.001 1.00 98.31 137 ALA A N 1
ATOM 1001 C CA . ALA A 1 137 ? 3.463 3.446 -20.602 1.00 98.31 137 ALA A CA 1
ATOM 1002 C C . ALA A 1 137 ? 2.108 3.593 -19.904 1.00 98.31 137 ALA A C 1
ATOM 1004 O O . ALA A 1 137 ? 1.224 4.300 -20.393 1.00 98.31 137 ALA A O 1
ATOM 1005 N N . VAL A 1 138 ? 1.980 2.979 -18.732 1.00 98.62 138 VAL A N 1
ATOM 1006 C CA . VAL A 1 138 ? 0.840 3.177 -17.840 1.00 98.62 138 VAL A CA 1
ATOM 1007 C C . VAL A 1 138 ? 1.276 3.938 -16.599 1.00 98.62 138 VAL A C 1
ATOM 1009 O O . VAL A 1 138 ? 2.366 3.743 -16.065 1.00 98.62 138 VAL A O 1
ATOM 1012 N N . THR A 1 139 ? 0.401 4.820 -16.133 1.00 98.44 139 THR A N 1
ATOM 1013 C CA . THR A 1 139 ? 0.596 5.587 -14.896 1.00 98.44 139 THR A CA 1
ATOM 1014 C C . THR A 1 139 ? -0.223 5.034 -13.738 1.00 98.44 139 THR A C 1
ATOM 1016 O O . THR A 1 139 ? -0.130 5.550 -12.630 1.00 98.44 139 THR A O 1
ATOM 1019 N N . SER A 1 140 ? -1.021 3.989 -13.971 1.00 98.38 140 SER A N 1
ATOM 1020 C CA . SER A 1 140 ? -1.783 3.318 -12.923 1.00 98.38 140 SER A CA 1
ATOM 1021 C C . SER A 1 140 ? -2.082 1.867 -13.277 1.00 98.38 140 SER A C 1
ATOM 1023 O O . SER A 1 140 ? -2.205 1.535 -14.456 1.00 98.38 140 SER A O 1
ATOM 1025 N N . PHE A 1 141 ? -2.202 1.029 -12.253 1.00 98.75 141 PHE A N 1
ATOM 1026 C CA . PHE A 1 141 ? -2.605 -0.377 -12.336 1.00 98.75 141 PHE A CA 1
ATOM 1027 C C . PHE A 1 141 ? -3.176 -0.817 -10.978 1.00 98.75 141 PHE A C 1
ATOM 1029 O O . PHE A 1 141 ? -2.993 -0.124 -9.972 1.00 98.75 141 PHE A O 1
ATOM 1036 N N . LYS A 1 142 ? -3.882 -1.949 -10.921 1.00 98.56 142 LYS A N 1
ATOM 1037 C CA . LYS A 1 142 ? -4.453 -2.475 -9.670 1.00 98.56 142 LYS A CA 1
ATOM 1038 C C . LYS A 1 142 ? -3.544 -3.501 -9.005 1.00 98.56 142 LYS A C 1
ATOM 1040 O O . LYS A 1 142 ? -2.728 -4.137 -9.667 1.00 98.56 142 LYS A O 1
ATOM 1045 N N . GLN A 1 143 ? -3.734 -3.731 -7.706 1.00 98.69 143 GLN A N 1
ATOM 1046 C CA . GLN A 1 143 ? -3.057 -4.829 -7.002 1.00 98.69 143 GLN A CA 1
ATOM 1047 C C . GLN A 1 143 ? -3.350 -6.191 -7.665 1.00 98.69 143 GLN A C 1
ATOM 1049 O O . GLN A 1 143 ? -2.445 -7.011 -7.817 1.00 98.69 143 GLN A O 1
ATOM 1054 N N . THR A 1 144 ? -4.566 -6.397 -8.181 1.00 98.62 144 THR A N 1
ATOM 1055 C CA . THR A 1 144 ? -4.919 -7.605 -8.949 1.00 98.62 144 THR A CA 1
ATOM 1056 C C . THR A 1 144 ? -4.127 -7.772 -10.251 1.00 98.62 144 THR A C 1
ATOM 1058 O O . THR A 1 144 ? -3.944 -8.899 -10.707 1.00 98.62 144 THR A O 1
ATOM 1061 N N . ASP A 1 145 ? -3.618 -6.691 -10.853 1.00 98.81 145 ASP A N 1
ATOM 1062 C CA . ASP A 1 145 ? -2.772 -6.783 -12.047 1.00 98.81 145 ASP A CA 1
ATOM 1063 C C . ASP A 1 145 ? -1.372 -7.320 -11.710 1.00 98.81 145 ASP A C 1
ATOM 1065 O O . ASP A 1 145 ? -0.816 -8.093 -12.496 1.00 98.81 145 ASP A O 1
ATOM 1069 N N . ILE A 1 146 ? -0.814 -6.966 -10.543 1.00 98.69 146 ILE A N 1
ATOM 1070 C CA . ILE A 1 146 ? 0.439 -7.556 -10.035 1.00 98.69 146 ILE A CA 1
ATOM 1071 C C . ILE A 1 146 ? 0.224 -9.040 -9.727 1.00 98.69 146 ILE A C 1
ATOM 1073 O O . ILE A 1 146 ? 1.015 -9.881 -10.152 1.00 98.69 146 ILE A O 1
ATOM 1077 N N . GLU A 1 147 ? -0.863 -9.380 -9.032 1.00 98.44 147 GLU A N 1
ATOM 1078 C CA . GLU A 1 147 ? -1.197 -10.770 -8.681 1.00 98.44 147 GLU A CA 1
ATOM 1079 C C . GLU A 1 147 ? -1.395 -11.655 -9.919 1.00 98.44 147 GLU A C 1
ATOM 1081 O O . GLU A 1 147 ? -1.032 -12.831 -9.911 1.00 98.44 147 GLU A O 1
ATOM 1086 N N . ALA A 1 148 ? -1.910 -11.079 -11.008 1.00 98.44 148 ALA A N 1
ATOM 1087 C CA . ALA A 1 148 ? -2.049 -11.742 -12.300 1.00 98.44 148 ALA A CA 1
ATOM 1088 C C . ALA A 1 148 ? -0.757 -11.747 -13.146 1.00 98.44 148 ALA A C 1
ATOM 1090 O O . ALA A 1 148 ? -0.768 -12.267 -14.263 1.00 98.44 148 ALA A O 1
ATOM 1091 N N . GLY A 1 149 ? 0.343 -11.153 -12.665 1.00 98.31 149 GLY A N 1
ATOM 1092 C CA . GLY A 1 149 ? 1.614 -11.055 -13.391 1.00 98.31 149 GLY A CA 1
ATOM 1093 C C . GLY A 1 149 ? 1.546 -10.176 -14.644 1.00 98.31 149 GLY A C 1
ATOM 1094 O O . GLY A 1 149 ? 2.307 -10.383 -15.589 1.00 98.31 149 GLY A O 1
ATOM 1095 N N . ARG A 1 150 ? 0.611 -9.219 -14.689 1.00 98.75 150 ARG A N 1
ATOM 1096 C CA . ARG A 1 150 ? 0.359 -8.374 -15.865 1.00 98.75 150 ARG A CA 1
ATOM 1097 C C . ARG A 1 150 ? 1.168 -7.085 -15.879 1.00 98.75 150 ARG A C 1
ATOM 1099 O O . ARG A 1 150 ? 1.205 -6.449 -16.927 1.00 98.75 150 ARG A O 1
ATOM 1106 N N . VAL A 1 151 ? 1.787 -6.696 -14.769 1.00 98.88 151 VAL A N 1
ATOM 1107 C CA . VAL A 1 151 ? 2.558 -5.449 -14.660 1.00 98.88 151 VAL A CA 1
ATOM 1108 C C . VAL A 1 151 ? 4.023 -5.706 -15.000 1.00 98.88 151 VAL A C 1
ATOM 1110 O O . VAL A 1 151 ? 4.647 -6.624 -14.470 1.00 98.88 151 VAL A O 1
ATOM 1113 N N . LEU A 1 152 ? 4.584 -4.881 -15.881 1.00 98.88 152 LEU A N 1
ATOM 1114 C CA . LEU A 1 152 ? 5.979 -4.931 -16.304 1.00 98.88 152 LEU A CA 1
ATOM 1115 C C . LEU A 1 152 ? 6.695 -3.624 -15.968 1.00 98.88 152 LEU A C 1
ATOM 1117 O O . LEU A 1 152 ? 6.132 -2.546 -16.152 1.00 98.88 152 LEU A O 1
ATOM 1121 N N . PHE A 1 153 ? 7.974 -3.709 -15.610 1.00 98.81 153 PHE A N 1
ATOM 1122 C CA . PHE A 1 153 ? 8.911 -2.607 -15.824 1.00 98.81 153 PHE A CA 1
ATOM 1123 C C . PHE A 1 153 ? 9.688 -2.855 -17.119 1.00 98.81 153 PHE A C 1
ATOM 1125 O O . PHE A 1 153 ? 10.244 -3.938 -17.314 1.00 98.81 153 PHE A O 1
ATOM 1132 N N . VAL A 1 154 ? 9.747 -1.861 -18.002 1.00 98.81 154 VAL A N 1
ATOM 1133 C CA . VAL A 1 154 ? 10.422 -1.934 -19.304 1.00 98.81 154 VAL A CA 1
ATOM 1134 C C . VAL A 1 154 ? 11.574 -0.940 -19.326 1.00 98.81 154 VAL A C 1
ATOM 1136 O O . VAL A 1 154 ? 11.362 0.266 -19.235 1.00 98.81 154 VAL A O 1
ATOM 1139 N N . HIS A 1 155 ? 12.803 -1.442 -19.452 1.00 98.56 155 HIS A N 1
ATOM 1140 C CA . HIS A 1 155 ? 13.994 -0.599 -19.518 1.00 98.56 155 HIS A CA 1
ATOM 1141 C C . HIS A 1 155 ? 14.158 0.013 -20.916 1.00 98.56 155 HIS A C 1
ATOM 1143 O O . HIS A 1 155 ? 14.093 -0.695 -21.921 1.00 98.56 155 HIS A O 1
ATOM 1149 N N . ASP A 1 156 ? 14.465 1.309 -20.991 1.00 97.75 156 ASP A N 1
ATOM 1150 C CA . ASP A 1 156 ? 14.496 2.083 -22.247 1.00 97.75 156 ASP A CA 1
ATOM 1151 C C . ASP A 1 156 ? 15.699 1.785 -23.167 1.00 97.75 156 ASP A C 1
ATOM 1153 O O . ASP A 1 156 ? 15.729 2.166 -24.336 1.00 97.75 156 ASP A O 1
ATOM 1157 N N . GLY A 1 157 ? 16.701 1.082 -22.643 1.00 97.31 157 GLY A N 1
ATOM 1158 C CA . GLY A 1 157 ? 17.914 0.695 -23.367 1.00 97.31 157 GLY A CA 1
ATOM 1159 C C . GLY A 1 157 ? 19.079 1.672 -23.207 1.00 97.31 157 GLY A C 1
ATOM 1160 O O . GLY A 1 157 ? 20.148 1.432 -23.773 1.00 97.31 157 GLY A O 1
ATOM 1161 N N . SER A 1 158 ? 18.911 2.725 -22.408 1.00 96.44 158 SER A N 1
ATOM 1162 C CA . SER A 1 158 ? 19.974 3.652 -22.031 1.00 96.44 158 SER A CA 1
ATOM 1163 C C . SER A 1 158 ? 21.149 2.944 -21.333 1.00 96.44 158 SER A C 1
ATOM 1165 O O . SER A 1 158 ? 21.060 1.813 -20.848 1.00 96.44 158 SER A O 1
ATOM 1167 N N . ALA A 1 159 ? 22.313 3.596 -21.311 1.00 94.19 159 ALA A N 1
ATOM 1168 C CA . ALA A 1 159 ? 23.542 3.000 -20.784 1.00 94.19 159 ALA A CA 1
ATOM 1169 C C . ALA A 1 159 ? 23.590 2.915 -19.244 1.00 94.19 159 ALA A C 1
ATOM 1171 O O . ALA A 1 159 ? 24.530 2.328 -18.704 1.00 94.19 159 ALA A O 1
ATOM 1172 N N . GLY A 1 160 ? 22.605 3.488 -18.544 1.00 92.88 160 GLY A N 1
ATOM 1173 C CA . GLY A 1 160 ? 22.533 3.480 -17.086 1.00 92.88 160 GLY A CA 1
ATOM 1174 C C . GLY A 1 160 ? 22.487 2.068 -16.495 1.00 92.88 160 GLY A C 1
ATOM 1175 O O . GLY A 1 160 ? 22.064 1.113 -17.143 1.00 92.88 160 GLY A O 1
ATOM 1176 N N . TYR A 1 161 ? 22.946 1.952 -15.247 1.00 96.94 161 TYR A N 1
ATOM 1177 C CA . TYR A 1 161 ? 22.868 0.720 -14.444 1.00 96.94 161 TYR A CA 1
ATOM 1178 C C . TYR A 1 161 ? 21.763 0.781 -13.383 1.00 96.94 161 TYR A C 1
ATOM 1180 O O . TYR A 1 161 ? 21.631 -0.116 -12.552 1.00 96.94 161 TYR A O 1
ATOM 1188 N N . ARG A 1 162 ? 21.013 1.885 -13.364 1.00 97.81 162 ARG A N 1
ATOM 1189 C CA . ARG A 1 162 ? 19.964 2.175 -12.396 1.00 97.81 162 ARG A CA 1
ATOM 1190 C C . ARG A 1 162 ? 18.790 2.809 -13.116 1.00 97.81 162 ARG A C 1
ATOM 1192 O O . ARG A 1 162 ? 18.986 3.701 -13.939 1.00 97.81 162 ARG A O 1
ATOM 1199 N N . ALA A 1 163 ? 17.614 2.356 -12.741 1.00 98.62 163 ALA A N 1
ATOM 1200 C CA . ALA A 1 163 ? 16.326 2.895 -13.110 1.00 98.62 163 ALA A CA 1
ATOM 1201 C C . ALA A 1 163 ? 15.451 2.930 -11.848 1.00 98.62 163 ALA A C 1
ATOM 1203 O O . ALA A 1 163 ? 15.807 2.353 -10.813 1.00 98.62 163 ALA A O 1
ATOM 1204 N N . SER A 1 164 ? 14.336 3.641 -11.897 1.00 98.81 164 SER A N 1
ATOM 1205 C CA . SER A 1 164 ? 13.416 3.725 -10.764 1.00 98.81 164 SER A CA 1
ATOM 1206 C C . SER A 1 164 ? 12.054 4.229 -11.195 1.00 98.81 164 SER A C 1
ATOM 1208 O O . SER A 1 164 ? 11.913 4.821 -12.263 1.00 98.81 164 SER A O 1
ATOM 1210 N N . PHE A 1 165 ? 11.070 4.057 -10.330 1.00 98.88 165 PHE A N 1
ATOM 1211 C CA . PHE A 1 165 ? 9.807 4.778 -10.385 1.00 98.88 165 PHE A CA 1
ATOM 1212 C C . PHE A 1 165 ? 9.253 4.905 -8.969 1.00 98.88 165 PHE A C 1
ATOM 1214 O O . PHE A 1 165 ? 9.579 4.103 -8.093 1.00 98.88 165 PHE A O 1
ATOM 1221 N N . ASP A 1 166 ? 8.430 5.917 -8.747 1.00 98.81 166 ASP A N 1
ATOM 1222 C CA . ASP A 1 166 ? 7.769 6.138 -7.470 1.00 98.81 166 ASP A CA 1
ATOM 1223 C C . ASP A 1 166 ? 6.329 5.634 -7.534 1.00 98.81 166 ASP A C 1
ATOM 1225 O O . ASP A 1 166 ? 5.678 5.727 -8.580 1.00 98.81 166 ASP A O 1
ATOM 1229 N N . VAL A 1 167 ? 5.824 5.137 -6.407 1.00 98.75 167 VAL A N 1
ATOM 1230 C CA . VAL A 1 167 ? 4.457 4.640 -6.265 1.00 98.75 167 VAL A CA 1
ATOM 1231 C C . VAL A 1 167 ? 3.746 5.217 -5.047 1.00 98.75 167 VAL A C 1
ATOM 1233 O O . VAL A 1 167 ? 4.324 5.377 -3.972 1.00 98.75 167 VAL A O 1
ATOM 1236 N N . VAL A 1 168 ? 2.455 5.479 -5.222 1.00 98.62 168 VAL A N 1
ATOM 1237 C CA . VAL A 1 168 ? 1.466 5.680 -4.154 1.00 98.62 168 VAL A CA 1
ATOM 1238 C C . VAL A 1 168 ? 0.302 4.747 -4.450 1.00 98.62 168 VAL A C 1
ATOM 1240 O O . VAL A 1 168 ? -0.045 4.573 -5.618 1.00 98.62 168 VAL A O 1
ATOM 1243 N N . VAL A 1 169 ? -0.314 4.163 -3.425 1.00 98.44 169 VAL A N 1
ATOM 1244 C CA . VAL A 1 169 ? -1.538 3.376 -3.599 1.00 98.44 169 VAL A CA 1
ATOM 1245 C C . VAL A 1 169 ? -2.715 4.097 -2.950 1.00 98.44 169 VAL A C 1
ATOM 1247 O O . VAL A 1 169 ? -2.559 4.739 -1.909 1.00 98.44 169 VAL A O 1
ATOM 1250 N N . VAL A 1 170 ? -3.872 4.027 -3.601 1.00 97.38 170 VAL A N 1
ATOM 1251 C CA . VAL A 1 170 ? -5.143 4.574 -3.120 1.00 97.38 170 VAL A CA 1
ATOM 1252 C C . VAL A 1 170 ? -6.168 3.447 -3.071 1.00 97.38 170 VAL A C 1
ATOM 1254 O O . VAL A 1 170 ? -6.244 2.646 -4.008 1.00 97.38 170 VAL A O 1
ATOM 1257 N N . ASP A 1 171 ? -6.924 3.376 -1.981 1.00 95.19 171 ASP A N 1
ATOM 1258 C CA . ASP A 1 171 ? -7.994 2.396 -1.792 1.00 95.19 171 ASP A CA 1
ATOM 1259 C C . ASP A 1 171 ? -9.318 2.809 -2.467 1.00 95.19 171 ASP A C 1
ATOM 1261 O O . ASP A 1 171 ? -9.445 3.874 -3.081 1.00 95.19 171 ASP A O 1
ATOM 1265 N N . GLY A 1 172 ? -10.336 1.953 -2.345 1.00 90.12 172 GLY A N 1
ATOM 1266 C CA . GLY A 1 172 ? -11.654 2.172 -2.947 1.00 90.12 172 GLY A CA 1
ATOM 1267 C C . GLY A 1 172 ? -12.446 3.341 -2.348 1.00 90.12 172 GLY A C 1
ATOM 1268 O O . GLY A 1 172 ? -13.365 3.845 -2.995 1.00 90.12 172 GLY A O 1
ATOM 1269 N N . ALA A 1 173 ? -12.090 3.795 -1.147 1.00 88.19 173 ALA A N 1
ATOM 1270 C CA . ALA A 1 173 ? -12.694 4.925 -0.448 1.00 88.19 173 ALA A CA 1
ATOM 1271 C C . ALA A 1 173 ? -11.844 6.212 -0.543 1.00 88.19 173 ALA A C 1
ATOM 1273 O O . ALA A 1 173 ? -12.222 7.252 0.005 1.00 88.19 173 ALA A O 1
ATOM 1274 N N . GLY A 1 174 ? -10.736 6.176 -1.288 1.00 90.19 174 GLY A N 1
ATOM 1275 C CA . GLY A 1 174 ? -9.905 7.324 -1.627 1.00 90.19 174 GLY A CA 1
ATOM 1276 C C . GLY A 1 174 ? -8.818 7.676 -0.610 1.00 90.19 174 GLY A C 1
ATOM 1277 O O . GLY A 1 174 ? -8.207 8.738 -0.765 1.00 90.19 174 GLY A O 1
ATOM 1278 N N . ALA A 1 175 ? -8.548 6.855 0.415 1.00 90.00 175 ALA A N 1
ATOM 1279 C CA . ALA A 1 175 ? -7.376 7.096 1.262 1.00 90.00 175 ALA A CA 1
ATOM 1280 C C . ALA A 1 175 ? -6.100 6.563 0.598 1.00 90.00 175 ALA A C 1
ATOM 1282 O O . ALA A 1 175 ? -6.118 5.614 -0.180 1.00 90.00 175 ALA A O 1
ATOM 1283 N N . ALA A 1 176 ? -4.981 7.240 0.866 1.00 95.00 176 ALA A N 1
ATOM 1284 C CA . ALA A 1 176 ? -3.700 6.988 0.215 1.00 95.00 176 ALA A CA 1
ATOM 1285 C C . ALA A 1 176 ? -2.662 6.455 1.207 1.00 95.00 176 ALA A C 1
ATOM 1287 O O . ALA A 1 176 ? -2.654 6.869 2.368 1.00 95.00 176 ALA A O 1
ATOM 1288 N N . SER A 1 177 ? -1.702 5.662 0.724 1.00 95.31 177 SER A N 1
ATOM 1289 C CA . SER A 1 177 ? -0.589 5.113 1.522 1.00 95.31 177 SER A CA 1
ATOM 1290 C C . SER A 1 177 ? 0.382 6.144 2.111 1.00 95.31 177 SER A C 1
ATOM 1292 O O . SER A 1 177 ? 1.355 5.782 2.771 1.00 95.31 177 SER A O 1
ATOM 1294 N N . GLY A 1 178 ? 0.157 7.437 1.870 1.00 95.19 178 GLY A N 1
ATOM 1295 C CA . GLY A 1 178 ? 0.996 8.531 2.348 1.00 95.19 178 GLY A CA 1
ATOM 1296 C C . GLY A 1 178 ? 2.008 9.001 1.305 1.00 95.19 178 GLY A C 1
ATOM 1297 O O . GLY A 1 178 ? 1.650 9.249 0.155 1.00 95.19 178 GLY A O 1
ATOM 1298 N N . ALA A 1 179 ? 3.261 9.197 1.725 1.00 96.50 179 ALA A N 1
ATOM 1299 C CA . ALA A 1 179 ? 4.329 9.644 0.833 1.00 96.50 179 ALA A CA 1
ATOM 1300 C C . ALA A 1 179 ? 4.654 8.581 -0.226 1.00 96.50 179 ALA A C 1
ATOM 1302 O O . ALA A 1 179 ? 4.549 7.382 0.034 1.00 96.50 179 ALA A O 1
ATOM 1303 N N . ALA A 1 180 ? 5.084 9.034 -1.404 1.00 97.88 180 ALA A N 1
ATOM 1304 C CA . ALA A 1 180 ? 5.495 8.137 -2.473 1.00 97.88 180 ALA A CA 1
ATOM 1305 C C . ALA A 1 180 ? 6.708 7.295 -2.054 1.00 97.88 180 ALA A C 1
ATOM 1307 O O . ALA A 1 180 ? 7.635 7.799 -1.414 1.00 97.88 180 ALA A O 1
ATOM 1308 N N . GLN A 1 181 ? 6.693 6.016 -2.424 1.00 98.62 181 GLN A N 1
ATOM 1309 C CA . GLN A 1 181 ? 7.790 5.082 -2.190 1.00 98.62 181 GLN A CA 1
ATOM 1310 C C . GLN A 1 181 ? 8.488 4.759 -3.507 1.00 98.62 181 GLN A C 1
ATOM 1312 O O . GLN A 1 181 ? 7.830 4.549 -4.522 1.00 98.62 181 GLN A O 1
ATOM 1317 N N . THR A 1 182 ? 9.817 4.713 -3.499 1.00 98.75 182 THR A N 1
ATOM 1318 C CA . THR A 1 182 ? 10.604 4.459 -4.710 1.00 98.75 182 THR A CA 1
ATOM 1319 C C . THR A 1 182 ? 10.875 2.970 -4.881 1.00 98.75 182 THR A C 1
ATOM 1321 O O . THR A 1 182 ? 11.552 2.368 -4.046 1.00 98.75 182 THR A O 1
ATOM 1324 N N . VAL A 1 183 ? 10.449 2.413 -6.013 1.00 98.81 183 VAL A N 1
ATOM 1325 C CA . VAL A 1 183 ? 10.906 1.112 -6.509 1.00 98.81 183 VAL A CA 1
ATOM 1326 C C . VAL A 1 183 ? 12.223 1.312 -7.249 1.00 98.81 183 VAL A C 1
ATOM 1328 O O . VAL A 1 183 ? 12.317 2.097 -8.200 1.00 98.81 183 VAL A O 1
ATOM 1331 N N . LYS A 1 184 ? 13.270 0.621 -6.801 1.00 98.81 184 LYS A N 1
ATOM 1332 C CA . LYS A 1 184 ? 14.611 0.691 -7.388 1.00 98.81 184 LYS A CA 1
ATOM 1333 C C . LYS A 1 184 ? 14.788 -0.435 -8.387 1.00 98.81 184 LYS A C 1
ATOM 1335 O O . LYS A 1 184 ? 14.504 -1.585 -8.089 1.00 98.81 184 LYS A O 1
ATOM 1340 N N . VAL A 1 185 ? 15.343 -0.117 -9.547 1.00 98.75 185 VAL A N 1
ATOM 1341 C CA . VAL A 1 185 ? 15.594 -1.098 -10.600 1.00 98.75 185 VAL A CA 1
ATOM 1342 C C . VAL A 1 185 ? 17.090 -1.152 -10.897 1.00 98.75 185 VAL A C 1
ATOM 1344 O O . VAL A 1 185 ? 17.684 -0.183 -11.378 1.00 98.75 185 VAL A O 1
ATOM 1347 N N . ALA A 1 186 ? 17.717 -2.290 -10.613 1.00 98.56 186 ALA A N 1
ATOM 1348 C CA . ALA A 1 186 ? 19.082 -2.581 -11.027 1.00 98.56 186 ALA A CA 1
ATOM 1349 C C . ALA A 1 186 ? 19.094 -3.048 -12.487 1.00 98.56 186 ALA A C 1
ATOM 1351 O O . ALA A 1 186 ? 18.352 -3.953 -12.873 1.00 98.56 186 ALA A O 1
ATOM 1352 N N . VAL A 1 187 ? 19.955 -2.440 -13.303 1.00 98.44 187 VAL A N 1
ATOM 1353 C CA . VAL A 1 187 ? 20.029 -2.739 -14.736 1.00 98.44 187 VAL A CA 1
ATOM 1354 C C . VAL A 1 187 ? 21.292 -3.535 -15.028 1.00 98.44 187 VAL A C 1
ATOM 1356 O O . VAL A 1 187 ? 22.411 -3.040 -14.868 1.00 98.44 187 VAL A O 1
ATOM 1359 N N . LEU A 1 188 ? 21.115 -4.772 -15.485 1.00 96.50 188 LEU A N 1
ATOM 1360 C CA . LEU A 1 188 ? 22.208 -5.634 -15.911 1.00 96.50 188 LEU A CA 1
ATOM 1361 C C . LEU A 1 188 ? 22.691 -5.222 -17.305 1.00 96.50 188 LEU A C 1
ATOM 1363 O O . LEU A 1 188 ? 21.892 -4.988 -18.221 1.00 96.50 188 LEU A O 1
ATOM 1367 N N . ALA A 1 189 ? 24.013 -5.149 -17.463 1.00 86.56 189 ALA A N 1
ATOM 1368 C CA . ALA A 1 189 ? 24.637 -4.996 -18.770 1.00 86.56 189 ALA A CA 1
ATOM 1369 C C . ALA A 1 189 ? 24.271 -6.180 -19.682 1.00 86.56 189 ALA A C 1
ATOM 1371 O O . ALA A 1 189 ? 23.994 -7.278 -19.200 1.00 86.56 189 ALA A O 1
ATOM 1372 N N . LYS A 1 190 ? 24.270 -5.927 -20.994 1.00 68.38 190 LYS A N 1
ATOM 1373 C CA . LYS A 1 190 ? 24.220 -6.995 -21.996 1.00 68.38 190 LYS A CA 1
ATOM 1374 C C . LYS A 1 190 ? 25.515 -7.793 -22.016 1.00 68.38 190 LYS A C 1
ATOM 1376 O O . LYS A 1 190 ? 26.573 -7.164 -21.789 1.00 68.38 190 LYS A O 1
#

Secondary structure (DSSP, 8-state):
--SEEEEEEEEEEEEE-TT-EEEEEEEEEEEEESSEEEEEEEEEEEEEE-TT-EEEEEEEES-EEE-TT-EEEEEE--PPPEEES--EEEEETT-EEE--TTT-EEE-SSS-GGG-EEEEEEEESEEEEETT-TTSB-SEEEHHHHHTT-EEEEE---S-SEEEEEEEEE-TTS-B-SS-EEEEEEEE--

Foldseek 3Di:
DADEDEEEEEDQEEEADDHYEYHYEYEYCEYEFQYEYEEHYAHEEEYEFELNGEYYEAYHYLYYHYYNNGYYHYDHDFDAKAKDAPLEAEEEQQAKDFQAVNNIAIDGSHADQQFKKKFKADKFQWAKDFQVCRPDHDRMDTRVCNVVSGIMTGGPRDPDQKIKIWIWMAGNVGHINPDIDIRIYGYDYD

pLDDT: mean 93.67, std 6.29, range [66.19, 98.88]

Sequence (190 aa):
VYGYVEGNIAAQNLRVHEGGRIAGKLKADTAEVRGTLQGEAIVKRLIKITSTGVVEGDIRYGSISLEAGGDLSAELRNIPPEIAGDLELVVSRGQSVVVTVMDLMAIDPDHGADALTFTVTSPTGGWVAMSDAPREAVTSFKQTDIEAGRVLFVHDGSAGYRASFDVVVVDGAGAASGAAQTVKVAVLAK

Radius of gyration: 22.07 Å; chains: 1; bounding box: 52×22×62 Å